Protein AF-A0A816BCI2-F1 (afdb_monomer)

Nearest PDB structures (foldseek):
  6okh-assembly1_B  TM=8.675E-01  e=2.148E-08  Leptospira borgpetersenii serovar Hardjo-bovis str. JB197
  8gbj-assembly1_C  TM=6.338E-01  e=5.114E-01  Homo sapiens
  6aim-assembly1_A  TM=3.741E-01  e=4.807E-01  Saccharomyces cerevisiae S288C
  6c0b-assembly1_A  TM=4.545E-01  e=6.105E+00  Clostridioides difficile
  4ckn-assembly2_D  TM=3.334E-01  e=3.284E+00  Leishmania major

Solvent-accessible surface area (backbone atoms only — not comparable to full-atom values): 14302 Å² total; per-residue (Å²): 133,93,83,80,87,84,80,92,83,88,89,81,88,84,85,86,88,78,81,94,73,77,74,77,76,77,81,72,73,52,85,73,82,68,46,68,64,59,56,49,49,42,54,52,46,50,47,30,44,73,75,62,72,37,59,62,30,29,54,83,73,38,84,41,76,58,77,86,81,49,71,66,45,55,49,25,52,51,50,36,51,49,43,46,55,48,41,49,76,65,46,67,44,44,42,95,94,52,71,65,55,56,59,44,81,50,58,80,49,46,31,32,36,78,96,54,38,26,30,44,62,46,59,32,37,30,36,56,59,86,57,80,81,80,86,60,102,51,68,34,70,69,71,35,49,30,40,35,40,66,35,44,91,100,45,40,62,47,61,71,46,58,45,43,72,61,42,40,85,66,20,48,28,41,35,39,40,37,54,60,92,79,61,36,34,34,37,40,39,36,54,92,64,85,42,75,46,78,44,59,46,64,45,76,43,79,43,85,92,52,32,57,43,68,45,56,46,67,92,58,79,72,80,49,67,87,70,45,88,77,74,95,72,94,130

Organism: NCBI:txid1234261

Radius of gyration: 24.19 Å; Cα contacts (8 Å, |Δi|>4): 364; chains: 1; bounding box: 87×68×48 Å

Structure (mmCIF, N/CA/C/O backbone):
data_AF-A0A816BCI2-F1
#
_entry.id   AF-A0A816BCI2-F1
#
loop_
_atom_site.group_PDB
_atom_site.id
_atom_site.type_symbol
_atom_site.label_atom_id
_atom_site.label_alt_id
_atom_site.label_comp_id
_atom_site.label_asym_id
_atom_site.label_entity_id
_atom_site.label_seq_id
_atom_site.pdbx_PDB_ins_code
_atom_site.Cartn_x
_atom_site.Cartn_y
_atom_site.Cartn_z
_atom_site.occupancy
_atom_site.B_iso_or_equiv
_atom_site.auth_seq_id
_atom_site.auth_comp_id
_atom_site.auth_asym_id
_atom_site.auth_atom_id
_atom_site.pdbx_PDB_model_num
ATOM 1 N N . MET A 1 1 ? 58.380 -50.682 14.605 1.00 35.62 1 MET A N 1
ATOM 2 C CA . MET A 1 1 ? 58.539 -52.048 14.060 1.00 35.62 1 MET A CA 1
ATOM 3 C C . MET A 1 1 ? 57.271 -52.380 13.283 1.00 35.62 1 MET A C 1
ATOM 5 O O . MET A 1 1 ? 56.190 -52.123 13.791 1.00 35.62 1 MET A O 1
ATOM 9 N N . PHE A 1 2 ? 57.435 -52.776 12.020 1.00 38.94 2 PHE A N 1
ATOM 10 C CA . PHE A 1 2 ? 56.423 -52.943 10.966 1.00 38.94 2 PHE A CA 1
ATOM 11 C C . PHE A 1 2 ? 55.075 -53.524 11.404 1.00 38.94 2 PHE A C 1
ATOM 13 O O . PHE A 1 2 ? 55.085 -54.623 11.939 1.00 38.94 2 PHE A O 1
ATOM 20 N N . ILE A 1 3 ? 53.958 -52.920 10.964 1.00 34.62 3 ILE A N 1
ATOM 21 C CA . ILE A 1 3 ? 52.855 -53.668 10.330 1.00 34.62 3 ILE A CA 1
ATOM 22 C C . ILE A 1 3 ? 52.319 -52.871 9.124 1.00 34.62 3 ILE A C 1
ATOM 24 O O . ILE A 1 3 ? 52.237 -51.647 9.124 1.00 34.62 3 ILE A O 1
ATOM 28 N N . ARG A 1 4 ? 52.061 -53.634 8.064 1.00 32.34 4 ARG A N 1
ATOM 29 C CA . ARG A 1 4 ? 51.848 -53.315 6.650 1.00 32.34 4 ARG A CA 1
ATOM 30 C C . ARG A 1 4 ? 50.550 -52.538 6.363 1.00 32.34 4 ARG A C 1
ATOM 32 O O . ARG A 1 4 ? 49.506 -52.863 6.914 1.00 32.34 4 ARG A O 1
ATOM 39 N N . ARG A 1 5 ? 50.592 -51.622 5.383 1.00 40.91 5 ARG A N 1
ATOM 40 C CA . ARG A 1 5 ? 49.438 -51.324 4.501 1.00 40.91 5 ARG A CA 1
ATOM 41 C C . ARG A 1 5 ? 49.237 -52.510 3.549 1.00 40.91 5 ARG A C 1
ATOM 43 O O . ARG A 1 5 ? 50.242 -53.086 3.126 1.00 40.91 5 ARG A O 1
ATOM 50 N N . PRO A 1 6 ? 47.992 -52.855 3.176 1.00 40.16 6 PRO A N 1
ATOM 51 C CA . PRO A 1 6 ? 47.606 -52.537 1.795 1.00 40.16 6 PRO A CA 1
ATOM 52 C C . PRO A 1 6 ? 46.099 -52.270 1.546 1.00 40.16 6 PRO A C 1
ATOM 54 O O . PRO A 1 6 ? 45.238 -52.627 2.340 1.00 40.16 6 PRO A O 1
ATOM 57 N N . LEU A 1 7 ? 45.854 -51.717 0.349 1.00 33.19 7 LEU A N 1
ATOM 58 C CA . LEU A 1 7 ? 44.670 -51.844 -0.524 1.00 33.19 7 LEU A CA 1
ATOM 59 C C . LEU A 1 7 ? 43.386 -51.031 -0.236 1.00 33.19 7 LEU A C 1
ATOM 61 O O . LEU A 1 7 ? 42.598 -51.311 0.658 1.00 33.19 7 LEU A O 1
ATOM 65 N N . SER A 1 8 ? 43.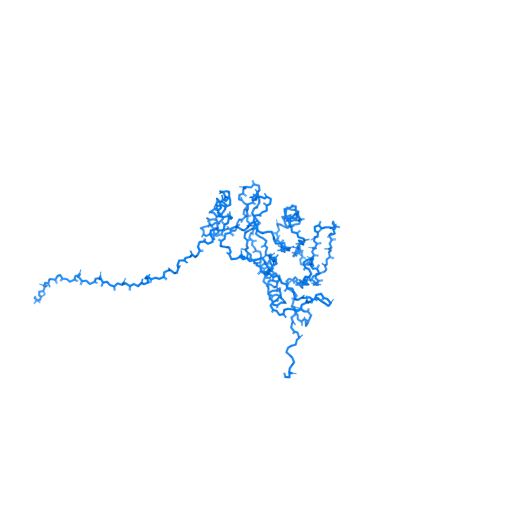181 -50.051 -1.128 1.00 45.28 8 SER A N 1
ATOM 66 C CA . SER A 1 8 ? 41.942 -49.729 -1.861 1.00 45.28 8 SER A CA 1
ATOM 67 C C . SER A 1 8 ? 40.596 -50.055 -1.200 1.00 45.28 8 SER A C 1
ATOM 69 O O . SER A 1 8 ? 40.110 -51.179 -1.293 1.00 45.28 8 SER A O 1
ATOM 71 N N . LEU A 1 9 ? 39.918 -49.027 -0.685 1.00 37.09 9 LEU A N 1
ATOM 72 C CA . LEU A 1 9 ? 38.496 -49.078 -0.332 1.00 37.09 9 LEU A CA 1
ATOM 73 C C . LEU A 1 9 ? 37.871 -47.684 -0.480 1.00 37.09 9 LEU A C 1
ATOM 75 O O . LEU A 1 9 ? 37.686 -46.966 0.493 1.00 37.09 9 LEU A O 1
ATOM 79 N N . LEU A 1 10 ? 37.522 -47.297 -1.708 1.00 35.06 10 LEU A N 1
ATOM 80 C CA . LEU A 1 10 ? 36.528 -46.245 -1.953 1.00 35.06 10 LEU A CA 1
ATOM 81 C C . LEU A 1 10 ? 35.585 -46.678 -3.083 1.00 35.06 10 LEU A C 1
ATOM 83 O O . LEU A 1 10 ? 35.441 -46.027 -4.108 1.00 35.06 10 LEU A O 1
ATOM 87 N N . SER A 1 11 ? 34.921 -47.815 -2.869 1.00 44.16 11 SER A N 1
ATOM 88 C CA . SER A 1 11 ? 33.713 -48.223 -3.587 1.00 44.16 11 SER A CA 1
ATOM 89 C C . SER A 1 11 ? 32.533 -48.229 -2.610 1.00 44.16 11 SER A C 1
ATOM 91 O O . SER A 1 11 ? 32.023 -49.285 -2.242 1.00 44.16 11 SER A O 1
ATOM 93 N N . ARG A 1 12 ? 32.124 -47.054 -2.124 1.00 43.84 12 ARG A N 1
ATOM 94 C CA . ARG A 1 12 ? 30.880 -46.881 -1.351 1.00 43.84 12 ARG A CA 1
ATOM 95 C C . ARG A 1 12 ? 30.345 -45.457 -1.472 1.00 43.84 12 ARG A C 1
ATOM 97 O O . ARG A 1 12 ? 30.379 -44.733 -0.498 1.00 43.84 12 ARG A O 1
ATOM 104 N N . PHE A 1 13 ? 29.815 -45.085 -2.632 1.00 37.50 13 PHE A N 1
ATOM 105 C CA . PHE A 1 13 ? 28.739 -44.088 -2.722 1.00 37.50 13 PHE A CA 1
ATOM 106 C C . PHE A 1 13 ? 27.909 -44.378 -3.972 1.00 37.50 13 PHE A C 1
ATOM 108 O O . PHE A 1 13 ? 28.073 -43.771 -5.021 1.00 37.50 13 PHE A O 1
ATOM 115 N N . ASN A 1 14 ? 27.034 -45.375 -3.859 1.00 35.81 14 ASN A N 1
ATOM 116 C CA . ASN A 1 14 ? 25.924 -45.562 -4.780 1.00 35.81 14 ASN A CA 1
ATOM 117 C C . ASN A 1 14 ? 24.680 -45.891 -3.951 1.00 35.81 14 ASN A C 1
ATOM 119 O O . ASN A 1 14 ? 24.743 -46.764 -3.087 1.00 35.81 14 ASN A O 1
ATOM 123 N N . LYS A 1 15 ? 23.572 -45.214 -4.284 1.00 41.28 15 LYS A N 1
ATOM 124 C CA . LYS A 1 15 ? 22.214 -45.260 -3.699 1.00 41.28 15 LYS A CA 1
ATOM 125 C C . LYS A 1 15 ? 21.901 -44.219 -2.616 1.00 41.28 15 LYS A C 1
ATOM 127 O O . LYS A 1 15 ? 21.730 -44.547 -1.450 1.00 41.28 15 LYS A O 1
ATOM 132 N N . ILE A 1 16 ? 21.615 -43.000 -3.069 1.00 36.03 16 ILE A N 1
ATOM 133 C CA . ILE A 1 16 ? 20.419 -42.288 -2.599 1.00 36.03 16 ILE A CA 1
ATOM 134 C C . ILE A 1 16 ? 19.534 -42.074 -3.833 1.00 36.03 16 ILE A C 1
ATOM 136 O O . ILE A 1 16 ? 19.680 -41.111 -4.575 1.00 36.03 16 ILE A O 1
ATOM 140 N N . LYS A 1 17 ? 18.648 -43.043 -4.094 1.00 46.25 17 LYS A N 1
ATOM 141 C CA . LYS A 1 17 ? 17.405 -42.795 -4.830 1.00 46.25 17 LYS A CA 1
ATOM 142 C C . LYS A 1 17 ? 16.454 -42.194 -3.801 1.00 46.25 17 LYS A C 1
ATOM 144 O O . LYS A 1 17 ? 15.903 -42.951 -3.008 1.00 46.25 17 LYS A O 1
ATOM 149 N N . LEU A 1 18 ? 16.281 -40.877 -3.790 1.00 34.25 18 LEU A N 1
ATOM 150 C CA . LEU A 1 18 ? 15.182 -40.253 -3.062 1.00 34.25 18 LEU A CA 1
ATOM 151 C C . LEU A 1 18 ? 14.491 -39.229 -3.967 1.00 34.25 18 LEU A C 1
ATOM 153 O O . LEU A 1 18 ? 15.105 -38.270 -4.419 1.00 34.25 18 LEU A O 1
ATOM 157 N N . ILE A 1 19 ? 13.193 -39.477 -4.155 1.00 37.25 19 ILE A N 1
ATOM 158 C CA . ILE A 1 19 ? 12.146 -38.552 -4.604 1.00 37.25 19 ILE A CA 1
ATOM 159 C C . ILE A 1 19 ? 12.097 -38.282 -6.119 1.00 37.25 19 ILE A C 1
ATOM 161 O O . ILE A 1 19 ? 12.316 -37.183 -6.617 1.00 37.25 19 ILE A O 1
ATOM 165 N N . GLN A 1 20 ? 11.668 -39.314 -6.852 1.00 39.50 20 GLN A N 1
ATOM 166 C CA . GLN A 1 20 ? 10.723 -39.120 -7.952 1.00 39.50 20 GLN A CA 1
ATOM 167 C C . GLN A 1 20 ? 9.326 -38.941 -7.346 1.00 39.50 20 GLN A C 1
ATOM 169 O O . GLN A 1 20 ? 8.700 -39.929 -6.983 1.00 39.50 20 GLN A O 1
ATOM 174 N N . SER A 1 21 ? 8.877 -37.693 -7.219 1.00 37.56 21 SER A N 1
ATOM 175 C CA . SER A 1 21 ? 7.461 -37.287 -7.218 1.00 37.56 21 SER A CA 1
ATOM 176 C C . SER A 1 21 ? 7.385 -35.781 -6.965 1.00 37.56 21 SER A C 1
ATOM 178 O O . SER A 1 21 ? 6.961 -35.336 -5.900 1.00 37.56 21 SER A O 1
ATOM 180 N N . ILE A 1 22 ? 7.832 -34.979 -7.932 1.00 40.09 22 ILE A N 1
ATOM 181 C CA . ILE A 1 22 ? 7.307 -33.618 -8.041 1.00 40.09 22 ILE A CA 1
ATOM 182 C C . ILE A 1 22 ? 5.935 -33.818 -8.694 1.00 40.09 22 ILE A C 1
ATOM 184 O O . ILE A 1 22 ? 5.905 -34.290 -9.836 1.00 40.09 22 ILE A O 1
ATOM 188 N N . PRO A 1 23 ? 4.801 -33.586 -8.005 1.00 34.88 23 PRO A N 1
ATOM 189 C CA . PRO A 1 23 ? 3.529 -33.537 -8.705 1.00 34.88 23 PRO A CA 1
ATOM 190 C C . PRO A 1 23 ? 3.682 -32.478 -9.790 1.00 34.88 23 PRO A C 1
ATOM 192 O O . PRO A 1 23 ? 4.192 -31.394 -9.508 1.00 34.88 23 PRO A O 1
ATOM 195 N N . ALA A 1 24 ? 3.325 -32.825 -11.028 1.00 33.78 24 ALA A N 1
ATOM 196 C CA . ALA A 1 24 ? 3.307 -31.879 -12.130 1.00 33.78 24 ALA A CA 1
ATOM 197 C C . ALA A 1 24 ? 2.637 -30.600 -11.624 1.00 33.78 24 ALA A C 1
ATOM 199 O O . ALA A 1 24 ? 1.453 -30.629 -11.278 1.00 33.78 24 ALA A O 1
ATOM 200 N N . LEU A 1 25 ? 3.418 -29.518 -11.506 1.00 37.16 25 LEU A N 1
ATOM 201 C CA . LEU A 1 25 ? 2.878 -28.185 -11.295 1.00 37.16 25 LEU A CA 1
ATOM 202 C C . LEU A 1 25 ? 1.861 -28.030 -12.414 1.00 37.16 25 LEU A C 1
ATOM 204 O O . LEU A 1 25 ? 2.243 -28.031 -13.587 1.00 37.16 25 LEU A O 1
ATOM 208 N N . SER A 1 26 ? 0.573 -28.038 -12.070 1.00 37.78 26 SER A N 1
ATOM 209 C CA . SER A 1 26 ? -0.459 -27.861 -13.073 1.00 37.78 26 SER A CA 1
ATOM 210 C C . SER A 1 26 ? -0.164 -26.514 -13.701 1.00 37.78 26 SER A C 1
ATOM 212 O O . SER A 1 26 ? -0.204 -25.489 -13.019 1.00 37.78 26 SER A O 1
ATOM 214 N N . SER A 1 27 ? 0.231 -26.541 -14.966 1.00 39.81 27 SER A N 1
ATOM 215 C CA . SER A 1 27 ? 0.569 -25.377 -15.757 1.00 39.81 27 SER A CA 1
ATOM 216 C C . SER A 1 27 ? -0.710 -24.598 -16.033 1.00 39.81 27 SER A C 1
ATOM 218 O O . SER A 1 27 ? -1.231 -24.582 -17.145 1.00 39.81 27 SER A O 1
ATOM 220 N N . THR A 1 28 ? -1.238 -23.938 -15.011 1.00 38.09 28 THR A N 1
ATOM 221 C CA . THR A 1 28 ? -1.950 -22.690 -15.209 1.00 38.09 28 THR A CA 1
ATOM 222 C C . THR A 1 28 ? -0.866 -21.636 -15.326 1.00 38.09 28 THR A C 1
ATOM 224 O O . THR A 1 28 ? -0.655 -20.857 -14.402 1.00 38.09 28 THR A O 1
ATOM 227 N N . THR A 1 29 ? -0.117 -21.669 -16.434 1.00 41.47 29 THR A N 1
ATOM 228 C CA . THR A 1 29 ? 0.720 -20.544 -16.843 1.00 41.47 29 THR A CA 1
ATOM 229 C C . THR A 1 29 ? -0.258 -19.397 -16.968 1.00 41.47 29 THR A C 1
ATOM 231 O O . THR A 1 29 ? -1.097 -19.373 -17.874 1.00 41.47 29 THR A O 1
ATOM 234 N N . SER A 1 30 ? -0.291 -18.549 -15.946 1.00 47.06 30 SER A N 1
ATOM 235 C CA . SER A 1 30 ? -1.268 -17.486 -15.914 1.00 47.06 30 SER A CA 1
ATOM 236 C C . SER A 1 30 ? -0.960 -16.597 -17.115 1.00 47.06 30 SER A C 1
ATOM 238 O O . SER A 1 30 ? 0.198 -16.397 -17.477 1.00 47.06 30 SER A O 1
ATOM 240 N N . ILE A 1 31 ? -1.992 -16.074 -17.766 1.00 46.94 31 ILE A N 1
ATOM 241 C CA . ILE A 1 31 ? -1.863 -15.203 -18.946 1.00 46.94 31 ILE A CA 1
ATOM 242 C C . ILE A 1 31 ? -0.937 -13.993 -18.636 1.00 46.94 31 ILE A C 1
ATOM 244 O O . ILE A 1 31 ? -0.407 -13.344 -19.533 1.00 46.94 31 ILE A O 1
ATOM 248 N N . TYR A 1 32 ? -0.690 -13.732 -17.347 1.00 51.03 32 TYR A N 1
ATOM 249 C CA . TYR A 1 32 ? 0.163 -12.691 -16.789 1.00 51.03 32 TYR A CA 1
ATOM 250 C C . TYR A 1 32 ? 1.678 -12.964 -16.908 1.00 51.03 32 TYR A C 1
ATOM 252 O O . TYR A 1 32 ? 2.449 -12.007 -16.888 1.00 51.03 32 TYR A O 1
ATOM 260 N N . ASP A 1 33 ? 2.104 -14.212 -17.146 1.00 55.78 33 ASP A N 1
ATOM 261 C CA . ASP A 1 33 ? 3.510 -14.596 -17.394 1.00 55.78 33 ASP A CA 1
ATOM 262 C C . ASP A 1 33 ? 4.019 -14.218 -18.799 1.00 55.78 33 ASP A C 1
ATOM 264 O O . ASP A 1 33 ? 5.128 -14.586 -19.177 1.00 55.78 33 ASP A O 1
ATOM 268 N N . GLN A 1 34 ? 3.231 -13.499 -19.607 1.00 66.31 34 GLN A N 1
ATOM 269 C CA . GLN A 1 34 ? 3.613 -13.155 -20.983 1.00 66.31 34 GLN A CA 1
ATOM 270 C C . GLN A 1 34 ? 3.972 -11.685 -21.205 1.00 66.31 34 GLN A C 1
ATOM 272 O O . GLN A 1 34 ? 4.411 -11.348 -22.301 1.00 66.31 34 GLN A O 1
ATOM 277 N N . ASN A 1 35 ? 3.834 -10.801 -20.207 1.00 79.69 35 ASN A N 1
ATOM 278 C CA . ASN A 1 35 ? 4.279 -9.412 -20.351 1.00 79.69 35 ASN A CA 1
ATOM 279 C C . ASN A 1 35 ? 5.804 -9.322 -20.112 1.00 79.69 35 ASN A C 1
ATOM 281 O O . ASN A 1 35 ? 6.243 -9.485 -18.966 1.00 79.69 35 ASN A O 1
ATOM 285 N N . PRO A 1 36 ? 6.628 -9.028 -21.141 1.00 84.81 36 PRO A N 1
ATOM 286 C CA . PRO A 1 36 ? 8.086 -9.036 -21.004 1.00 84.81 36 PRO A CA 1
ATOM 287 C C . PRO A 1 36 ? 8.596 -8.032 -19.966 1.00 84.81 36 PRO A C 1
ATOM 289 O O . PRO A 1 36 ? 9.570 -8.313 -19.266 1.00 84.81 36 PRO A O 1
ATOM 292 N N . SER A 1 37 ? 7.916 -6.891 -19.824 1.00 86.19 37 SER A N 1
ATOM 293 C CA . SER A 1 37 ? 8.270 -5.865 -18.844 1.00 86.19 37 SER A CA 1
ATOM 294 C C . SER A 1 37 ? 8.045 -6.359 -17.419 1.00 86.19 37 SER A C 1
ATOM 296 O O . SER A 1 37 ? 8.911 -6.172 -16.572 1.00 86.19 37 SER A O 1
ATOM 298 N N . LEU A 1 38 ? 6.939 -7.061 -17.147 1.00 86.56 38 LEU A N 1
ATOM 299 C CA . LEU A 1 38 ? 6.671 -7.605 -15.810 1.00 86.56 38 LEU A CA 1
ATOM 300 C C . LEU A 1 38 ? 7.639 -8.734 -15.443 1.00 86.56 38 LEU A C 1
ATOM 302 O O . LEU A 1 38 ? 8.089 -8.797 -14.299 1.00 86.56 38 LEU A O 1
ATOM 306 N N . ILE A 1 39 ? 8.031 -9.569 -16.412 1.00 87.94 39 ILE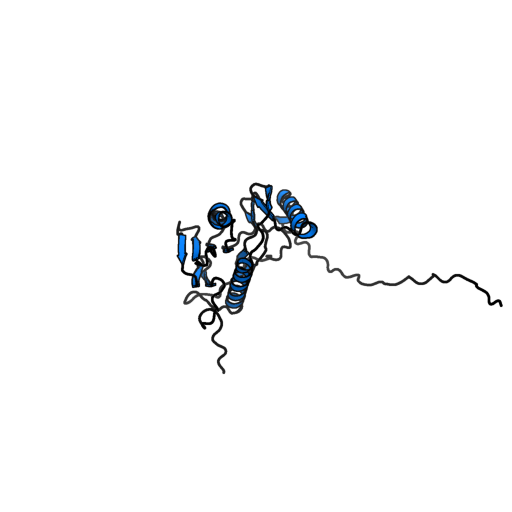 A N 1
ATOM 307 C CA . ILE A 1 39 ? 9.092 -10.568 -16.214 1.00 87.94 39 ILE A CA 1
ATOM 308 C C . ILE A 1 39 ? 10.416 -9.875 -15.864 1.00 87.94 39 ILE A C 1
ATOM 310 O O . ILE A 1 39 ? 11.121 -10.306 -14.948 1.00 87.94 39 ILE A O 1
ATOM 314 N N . ALA A 1 40 ? 10.765 -8.804 -16.582 1.00 89.38 40 ALA A N 1
ATOM 315 C CA . ALA A 1 40 ? 11.972 -8.033 -16.310 1.00 89.38 40 ALA A CA 1
ATOM 316 C C . ALA A 1 40 ? 11.921 -7.382 -14.920 1.00 89.38 40 ALA A C 1
ATOM 318 O O . ALA A 1 40 ? 12.872 -7.521 -14.152 1.00 89.38 40 ALA A O 1
ATOM 319 N N . TYR A 1 41 ? 10.803 -6.751 -14.553 1.00 91.31 41 TYR A N 1
ATOM 320 C CA . TYR A 1 41 ? 10.628 -6.153 -13.230 1.00 91.31 41 TYR A CA 1
ATOM 321 C C . TYR A 1 41 ? 10.690 -7.186 -12.120 1.00 91.31 41 TYR A C 1
ATOM 323 O O . TYR A 1 41 ? 11.357 -6.922 -11.128 1.00 91.31 41 TYR A O 1
ATOM 331 N N . LYS A 1 42 ? 10.099 -8.375 -12.294 1.00 89.56 42 LYS A N 1
ATOM 332 C CA . LYS A 1 42 ? 10.244 -9.461 -11.320 1.00 89.56 42 LYS A CA 1
ATOM 333 C C . LYS A 1 42 ? 11.720 -9.785 -11.085 1.00 89.56 42 LYS A C 1
ATOM 335 O O . LYS A 1 42 ? 12.150 -9.815 -9.943 1.00 89.56 42 LYS A O 1
ATOM 340 N N . LYS A 1 43 ? 12.511 -9.961 -12.148 1.00 90.75 43 LYS A N 1
ATOM 341 C CA . LYS A 1 43 ? 13.950 -10.250 -12.019 1.00 90.75 43 LYS A CA 1
ATOM 342 C C . LYS A 1 43 ? 14.708 -9.125 -11.319 1.00 90.75 43 LYS A C 1
ATOM 344 O O . LYS A 1 43 ? 15.563 -9.404 -10.489 1.00 90.75 43 LYS A O 1
ATOM 349 N N . ILE A 1 44 ? 14.410 -7.869 -11.651 1.00 90.88 44 ILE A N 1
ATOM 350 C CA . ILE A 1 44 ? 15.037 -6.710 -11.001 1.00 90.88 44 ILE A CA 1
ATOM 351 C C . ILE A 1 44 ? 14.662 -6.696 -9.515 1.00 90.88 44 ILE A C 1
ATOM 353 O O . ILE A 1 44 ? 15.545 -6.612 -8.672 1.00 90.88 44 ILE A O 1
ATOM 357 N N . ILE A 1 45 ? 13.380 -6.850 -9.189 1.00 89.56 45 ILE A N 1
ATOM 358 C CA . ILE A 1 45 ? 12.889 -6.923 -7.811 1.00 89.56 45 ILE A CA 1
ATOM 359 C C . ILE A 1 45 ? 13.570 -8.065 -7.049 1.00 89.56 45 ILE A C 1
ATOM 361 O O . ILE A 1 45 ? 14.117 -7.815 -5.982 1.00 89.56 45 ILE A O 1
ATOM 365 N N . ASP A 1 46 ? 13.628 -9.272 -7.619 1.00 88.81 46 ASP A N 1
ATOM 366 C CA . ASP A 1 46 ? 14.300 -10.424 -7.009 1.00 88.81 46 ASP A CA 1
ATOM 367 C C . ASP A 1 46 ? 15.788 -10.119 -6.737 1.00 88.81 46 ASP A C 1
ATOM 369 O O . ASP A 1 46 ? 16.310 -10.453 -5.675 1.00 88.81 46 ASP A O 1
ATOM 373 N N . ILE A 1 47 ? 16.487 -9.450 -7.664 1.00 89.88 47 ILE A N 1
ATOM 374 C CA . ILE A 1 47 ? 17.891 -9.057 -7.465 1.00 89.88 47 ILE A CA 1
ATOM 375 C C . ILE A 1 47 ? 18.029 -8.139 -6.244 1.00 89.88 47 ILE A C 1
ATOM 377 O O . ILE A 1 47 ? 18.872 -8.372 -5.377 1.00 89.88 47 ILE A O 1
ATOM 381 N N . TYR A 1 48 ? 17.198 -7.104 -6.161 1.00 89.94 48 TYR A N 1
ATOM 382 C CA . TYR A 1 48 ? 17.271 -6.125 -5.081 1.00 89.94 48 TYR A CA 1
ATOM 383 C C . TYR A 1 48 ? 16.834 -6.704 -3.729 1.00 89.94 48 TYR A C 1
ATOM 385 O O . TYR A 1 48 ? 17.538 -6.514 -2.736 1.00 89.94 48 TYR A O 1
ATOM 393 N N . ASP A 1 49 ? 15.735 -7.459 -3.698 1.00 86.50 49 ASP A N 1
ATOM 394 C CA . ASP A 1 49 ? 15.208 -8.063 -2.475 1.00 86.50 49 ASP A CA 1
ATOM 395 C C . ASP A 1 49 ? 16.170 -9.142 -1.940 1.00 86.50 49 ASP A C 1
ATOM 397 O O . ASP A 1 49 ? 16.550 -9.094 -0.770 1.00 86.50 49 ASP A O 1
ATOM 401 N N . PHE A 1 50 ? 16.625 -10.083 -2.779 1.00 85.00 50 PHE A N 1
ATOM 402 C CA . PHE A 1 50 ? 17.409 -11.235 -2.309 1.00 85.00 50 PHE A CA 1
ATOM 403 C C . PHE A 1 50 ? 18.912 -10.978 -2.206 1.00 85.00 50 PHE A C 1
ATOM 405 O O . PHE A 1 50 ? 19.547 -11.482 -1.280 1.00 85.00 50 PHE A O 1
ATOM 412 N N . TYR A 1 51 ? 19.503 -10.231 -3.142 1.00 85.12 51 TYR A N 1
ATOM 413 C CA . TYR A 1 51 ? 20.961 -10.058 -3.176 1.00 85.12 51 TYR A CA 1
ATOM 414 C C . TYR A 1 51 ? 21.415 -8.755 -2.530 1.00 85.12 51 TYR A C 1
ATOM 416 O O . TYR A 1 51 ? 22.500 -8.709 -1.955 1.00 85.12 51 TYR A O 1
ATOM 424 N N . LEU A 1 52 ? 20.600 -7.702 -2.620 1.00 84.25 52 LEU A N 1
ATOM 425 C CA . LEU A 1 52 ? 20.941 -6.379 -2.090 1.00 84.25 52 LEU A CA 1
ATOM 426 C C . LEU A 1 52 ? 20.193 -6.041 -0.797 1.00 84.25 52 LEU A C 1
ATOM 428 O O . LEU A 1 52 ? 20.427 -4.973 -0.232 1.00 84.25 52 LEU A O 1
ATOM 432 N N . ASN A 1 53 ? 19.302 -6.928 -0.332 1.00 84.94 53 ASN A N 1
ATOM 433 C CA . ASN A 1 53 ? 18.470 -6.736 0.856 1.00 84.94 53 ASN A CA 1
ATOM 434 C C . ASN A 1 53 ? 17.791 -5.352 0.880 1.00 84.94 53 ASN A C 1
ATOM 436 O O . ASN A 1 53 ? 17.745 -4.667 1.903 1.00 84.94 53 ASN A O 1
ATOM 440 N N . THR A 1 54 ? 17.335 -4.901 -0.287 1.00 84.50 54 THR A N 1
ATOM 441 C CA . THR A 1 54 ? 16.783 -3.565 -0.500 1.00 84.50 54 THR A CA 1
ATOM 442 C C . THR A 1 54 ? 15.445 -3.704 -1.195 1.00 84.50 54 THR A C 1
ATOM 444 O O . THR A 1 54 ? 15.386 -4.145 -2.337 1.00 84.50 54 THR A O 1
ATOM 447 N N . LYS A 1 55 ? 14.368 -3.272 -0.539 1.00 88.31 55 LYS A N 1
ATOM 448 C CA . LYS A 1 55 ? 13.051 -3.239 -1.177 1.00 88.31 55 LYS A CA 1
ATOM 449 C C . LYS A 1 55 ? 13.008 -2.134 -2.222 1.00 88.31 55 LYS A C 1
ATOM 451 O O . LYS A 1 55 ? 13.354 -0.991 -1.921 1.00 88.31 55 LYS A O 1
ATOM 456 N N . ILE A 1 56 ? 12.542 -2.450 -3.424 1.00 91.56 56 ILE A N 1
ATOM 457 C CA . ILE A 1 56 ? 12.339 -1.470 -4.495 1.00 91.56 56 ILE A CA 1
ATOM 458 C C . ILE A 1 56 ? 10.893 -1.472 -4.984 1.00 91.56 56 ILE A C 1
ATOM 460 O O . ILE A 1 56 ? 10.176 -2.464 -4.878 1.00 91.56 56 ILE A O 1
ATOM 464 N N . GLU A 1 57 ? 10.504 -0.355 -5.575 1.00 92.00 57 GLU A N 1
ATOM 465 C CA . GLU A 1 57 ? 9.330 -0.230 -6.432 1.00 92.00 57 GLU A CA 1
ATOM 466 C C . GLU A 1 57 ? 9.775 0.169 -7.841 1.00 92.00 57 GLU A C 1
ATOM 468 O O . GLU A 1 57 ? 10.923 0.558 -8.048 1.00 92.00 57 GLU A O 1
ATOM 473 N N . ILE A 1 58 ? 8.877 0.079 -8.817 1.00 94.25 58 ILE A N 1
ATOM 474 C CA . ILE A 1 58 ? 9.106 0.588 -10.168 1.00 94.25 58 ILE A CA 1
ATOM 475 C C . ILE A 1 58 ? 8.227 1.817 -10.376 1.00 94.25 58 ILE A C 1
ATOM 477 O O . ILE A 1 58 ? 7.005 1.740 -10.238 1.00 94.25 58 ILE A O 1
ATOM 481 N N . GLU A 1 59 ? 8.825 2.940 -10.759 1.00 92.38 59 GLU A N 1
ATOM 482 C CA . GLU A 1 59 ? 8.106 4.164 -11.102 1.00 92.38 59 GLU A CA 1
ATOM 483 C C . GLU A 1 59 ? 8.519 4.642 -12.488 1.00 92.38 59 GLU A C 1
ATOM 485 O O . GLU A 1 59 ? 9.696 4.879 -12.751 1.00 92.38 59 GLU A O 1
ATOM 490 N N . ASN A 1 60 ? 7.547 4.760 -13.400 1.00 91.56 60 ASN A N 1
ATOM 491 C CA . ASN A 1 60 ? 7.810 5.085 -14.805 1.00 91.56 60 ASN A CA 1
ATOM 492 C C . ASN A 1 60 ? 8.866 4.159 -15.442 1.00 91.56 60 ASN A C 1
ATOM 494 O O . ASN A 1 60 ? 9.696 4.597 -16.235 1.00 91.56 60 ASN A O 1
ATOM 498 N N . GLY A 1 61 ? 8.836 2.876 -15.074 1.00 90.69 61 GLY A N 1
ATOM 499 C CA . GLY A 1 61 ? 9.775 1.859 -15.543 1.00 90.69 61 GLY A CA 1
ATOM 500 C C . GLY A 1 61 ? 11.163 1.867 -14.892 1.00 90.69 61 GLY A C 1
ATOM 501 O O . GLY A 1 61 ? 11.992 1.042 -15.273 1.00 90.69 61 GLY A O 1
ATOM 502 N N . LEU A 1 62 ? 11.422 2.741 -13.915 1.00 92.06 62 LEU A N 1
ATOM 503 C CA . LEU A 1 62 ? 12.706 2.835 -13.216 1.00 92.06 62 LEU A CA 1
ATOM 504 C C . LEU A 1 62 ? 12.623 2.259 -11.795 1.00 92.06 62 LEU A C 1
ATOM 506 O O . LEU A 1 62 ? 11.632 2.511 -11.110 1.00 92.06 62 LEU A O 1
ATOM 510 N N . PRO A 1 63 ? 13.646 1.522 -11.322 1.00 92.62 63 PRO A N 1
ATOM 511 C CA . PRO A 1 63 ? 13.691 1.045 -9.947 1.00 92.62 63 PRO A CA 1
ATOM 512 C C . PRO A 1 63 ? 13.939 2.201 -8.975 1.00 92.62 63 PRO A C 1
ATOM 514 O O . PRO A 1 63 ? 14.905 2.952 -9.108 1.00 92.62 63 PRO A O 1
ATOM 517 N N . VAL A 1 64 ? 13.080 2.308 -7.967 1.00 91.06 64 VAL A N 1
ATOM 518 C CA . VAL A 1 64 ? 13.147 3.306 -6.900 1.00 91.06 64 VAL A CA 1
ATOM 519 C C . VAL A 1 64 ? 13.292 2.575 -5.564 1.00 91.06 64 VAL A C 1
ATOM 521 O O . VAL A 1 64 ? 12.390 1.826 -5.179 1.00 91.06 64 VAL A O 1
ATOM 524 N N . PRO A 1 65 ? 14.410 2.759 -4.837 1.00 87.00 65 PRO A N 1
ATOM 525 C CA . PRO A 1 65 ? 14.579 2.192 -3.507 1.00 87.00 65 PRO A CA 1
ATOM 526 C C . PRO A 1 65 ? 13.516 2.692 -2.533 1.00 87.00 65 PRO A C 1
ATOM 528 O O . PRO A 1 65 ? 13.205 3.882 -2.471 1.00 87.00 65 PRO A O 1
ATOM 531 N N . SER A 1 66 ? 12.986 1.778 -1.729 1.00 80.50 66 SER A N 1
ATOM 532 C CA . SER A 1 66 ? 12.169 2.135 -0.578 1.00 80.50 66 SER A CA 1
ATOM 533 C C . SER A 1 66 ? 13.063 2.661 0.539 1.00 80.50 66 SER A C 1
ATOM 535 O O . SER A 1 66 ? 14.162 2.159 0.773 1.00 80.50 66 SER A O 1
ATOM 537 N N . THR A 1 67 ? 12.590 3.681 1.248 1.00 75.38 67 THR A N 1
ATOM 538 C CA . THR A 1 67 ? 13.268 4.178 2.448 1.00 75.38 67 THR A CA 1
ATOM 539 C C . THR A 1 67 ? 13.236 3.129 3.552 1.00 75.38 67 THR A C 1
ATOM 541 O O . THR A 1 67 ? 12.268 2.377 3.662 1.00 75.38 67 THR A O 1
ATOM 544 N N . ALA A 1 68 ? 14.273 3.102 4.390 1.00 67.38 68 ALA A N 1
ATOM 545 C CA . ALA A 1 68 ? 14.323 2.203 5.536 1.00 67.38 68 ALA A CA 1
ATOM 546 C C . ALA A 1 68 ? 13.113 2.415 6.462 1.00 67.38 68 ALA A C 1
ATOM 548 O O . ALA A 1 68 ? 12.742 3.543 6.793 1.00 67.38 68 ALA A O 1
ATOM 549 N N . THR A 1 69 ? 12.510 1.307 6.875 1.00 69.25 69 THR A N 1
ATOM 550 C CA . THR A 1 69 ? 11.310 1.269 7.707 1.00 69.25 69 THR A CA 1
ATOM 551 C C . THR A 1 69 ? 11.643 1.645 9.151 1.00 69.25 69 THR A C 1
ATOM 553 O O . THR A 1 69 ? 12.547 1.064 9.750 1.00 69.25 69 THR A O 1
ATOM 556 N N . SER A 1 70 ? 10.907 2.585 9.752 1.00 74.00 70 SER A N 1
ATOM 557 C CA . SER A 1 70 ? 11.024 2.849 11.194 1.00 74.00 70 SER A CA 1
ATOM 558 C C . SER A 1 70 ? 10.307 1.767 12.018 1.00 74.00 70 SER A C 1
ATOM 560 O O . SER A 1 70 ? 9.411 1.081 11.519 1.00 74.00 70 SER A O 1
ATOM 562 N N . LEU A 1 71 ? 10.653 1.627 13.305 1.00 74.50 71 LEU A N 1
ATOM 563 C CA . LEU A 1 71 ? 9.961 0.691 14.209 1.00 74.50 71 LEU A CA 1
ATOM 564 C C . LEU A 1 71 ? 8.462 1.004 14.336 1.00 74.50 71 LEU A C 1
ATOM 566 O O . LEU A 1 71 ? 7.643 0.088 14.331 1.00 74.50 71 LEU A O 1
ATOM 570 N N . ILE A 1 72 ? 8.101 2.291 14.391 1.00 71.88 72 ILE A N 1
ATOM 571 C CA . ILE A 1 72 ? 6.703 2.750 14.465 1.00 71.88 72 ILE A CA 1
ATOM 572 C C . ILE A 1 72 ? 5.934 2.319 13.212 1.00 71.88 72 ILE A C 1
ATOM 574 O O . ILE A 1 72 ? 4.808 1.832 13.310 1.00 71.88 72 ILE A O 1
ATOM 578 N N . HIS A 1 73 ? 6.555 2.439 12.038 1.00 76.12 73 HIS A N 1
ATOM 579 C CA . HIS A 1 73 ? 5.957 2.013 10.777 1.00 76.12 73 HIS A CA 1
ATOM 580 C C . HIS A 1 73 ? 5.720 0.499 10.755 1.00 76.12 73 HIS A C 1
ATOM 582 O O . HIS A 1 73 ? 4.601 0.053 10.521 1.00 76.12 73 HIS A O 1
ATOM 588 N N . GLY A 1 74 ? 6.746 -0.297 11.080 1.00 73.38 74 GLY A N 1
ATOM 589 C CA . GLY A 1 74 ? 6.626 -1.757 11.139 1.00 73.38 74 GLY A CA 1
ATOM 590 C C . GLY A 1 74 ? 5.557 -2.232 12.130 1.00 73.38 74 GLY A C 1
ATOM 591 O O . GLY A 1 74 ? 4.749 -3.095 11.792 1.00 73.38 74 GLY A O 1
ATOM 592 N N . ARG A 1 75 ? 5.501 -1.631 13.327 1.00 72.69 75 ARG A N 1
ATOM 593 C CA . ARG A 1 75 ? 4.478 -1.938 14.338 1.00 72.69 75 ARG A CA 1
ATOM 594 C C . ARG A 1 75 ? 3.071 -1.603 13.848 1.00 72.69 75 ARG A C 1
ATOM 596 O O . ARG A 1 75 ? 2.196 -2.454 13.926 1.00 72.69 75 ARG A O 1
ATOM 603 N N . THR A 1 76 ? 2.883 -0.422 13.258 1.00 69.56 76 THR A N 1
ATOM 604 C CA . THR A 1 76 ? 1.584 0.002 12.709 1.00 69.56 76 THR A CA 1
ATOM 605 C C . THR A 1 76 ? 1.082 -0.971 11.638 1.00 69.56 76 THR A C 1
ATOM 607 O O . THR A 1 76 ? -0.085 -1.354 11.654 1.00 69.56 76 THR A O 1
ATOM 610 N N . ILE A 1 77 ? 1.959 -1.436 10.741 1.00 74.00 77 ILE A N 1
ATOM 611 C CA . ILE A 1 77 ? 1.598 -2.439 9.725 1.00 74.00 77 ILE A CA 1
ATOM 612 C C . ILE A 1 77 ? 1.170 -3.756 10.373 1.00 74.00 77 ILE A C 1
ATOM 614 O O . ILE A 1 77 ? 0.168 -4.340 9.960 1.00 74.00 77 ILE A O 1
ATOM 618 N N . MET A 1 78 ? 1.908 -4.234 11.379 1.00 72.12 78 MET A N 1
ATOM 619 C CA . MET A 1 78 ? 1.556 -5.465 12.091 1.00 72.12 78 MET A CA 1
ATOM 620 C C . MET A 1 78 ? 0.218 -5.339 12.823 1.00 72.12 78 MET A C 1
ATOM 622 O O . MET A 1 78 ? -0.581 -6.274 12.767 1.00 72.12 78 MET A O 1
ATOM 626 N N . ASP A 1 79 ? -0.049 -4.198 13.458 1.00 70.12 79 ASP A N 1
ATOM 627 C CA . ASP A 1 79 ? -1.297 -3.939 14.176 1.00 70.12 79 ASP A CA 1
ATOM 628 C C . ASP A 1 79 ? -2.485 -3.915 13.206 1.00 70.12 79 ASP A C 1
ATOM 630 O O . ASP A 1 79 ? -3.456 -4.651 13.402 1.00 70.12 79 ASP A O 1
ATOM 634 N N . ILE A 1 80 ? -2.375 -3.169 12.098 1.00 67.44 80 ILE A N 1
ATOM 635 C CA . ILE A 1 80 ? -3.385 -3.156 11.029 1.00 67.44 80 ILE A CA 1
ATOM 636 C C . ILE A 1 80 ? -3.576 -4.571 10.484 1.00 67.44 80 ILE A C 1
ATOM 638 O O . ILE A 1 80 ? -4.695 -5.075 10.457 1.00 67.44 80 ILE A O 1
ATOM 642 N N . GLY A 1 81 ? -2.496 -5.249 10.094 1.00 63.56 81 GLY A N 1
ATOM 643 C CA . GLY A 1 81 ? -2.558 -6.593 9.529 1.00 63.56 81 GLY A CA 1
ATOM 644 C C . GLY A 1 81 ? -3.200 -7.609 10.477 1.00 63.56 81 GLY A C 1
ATOM 645 O O . GLY A 1 81 ? -3.973 -8.456 10.030 1.00 63.56 81 GLY A O 1
ATOM 646 N N . THR A 1 82 ? -2.925 -7.514 11.778 1.00 61.47 82 THR A N 1
ATOM 647 C CA . THR A 1 82 ? -3.478 -8.405 12.808 1.00 61.47 82 THR A CA 1
ATOM 648 C C . THR A 1 82 ? -4.963 -8.152 13.023 1.00 61.47 82 THR A C 1
ATOM 650 O O . THR A 1 82 ? -5.750 -9.097 12.944 1.00 61.47 82 THR A O 1
ATOM 653 N N . VAL A 1 83 ? -5.362 -6.892 13.232 1.00 59.41 83 VAL A N 1
ATOM 654 C CA . VAL A 1 83 ? -6.771 -6.503 13.412 1.00 59.41 83 VAL A CA 1
ATOM 655 C C . VAL A 1 83 ? -7.583 -6.907 12.186 1.00 59.41 83 VAL A C 1
ATOM 657 O O . VAL A 1 83 ? -8.604 -7.579 12.302 1.00 59.41 83 VAL A O 1
ATOM 660 N N . VAL A 1 84 ? -7.074 -6.595 10.998 1.00 60.28 84 VAL A N 1
ATOM 661 C CA . VAL A 1 84 ? -7.741 -6.876 9.730 1.00 60.28 84 VAL A CA 1
ATOM 662 C C . VAL A 1 84 ? -7.896 -8.376 9.485 1.00 60.28 84 VAL A C 1
ATOM 664 O O . VAL A 1 84 ? -8.999 -8.842 9.192 1.00 60.28 84 VAL A O 1
ATOM 667 N N . LYS A 1 85 ? -6.816 -9.160 9.626 1.00 56.84 85 LYS A N 1
ATOM 668 C CA . LYS A 1 85 ? -6.877 -10.621 9.442 1.00 56.84 85 LYS A CA 1
ATOM 669 C C . LYS A 1 85 ? -7.814 -11.265 10.458 1.00 56.84 85 LYS A C 1
ATOM 671 O O . LYS A 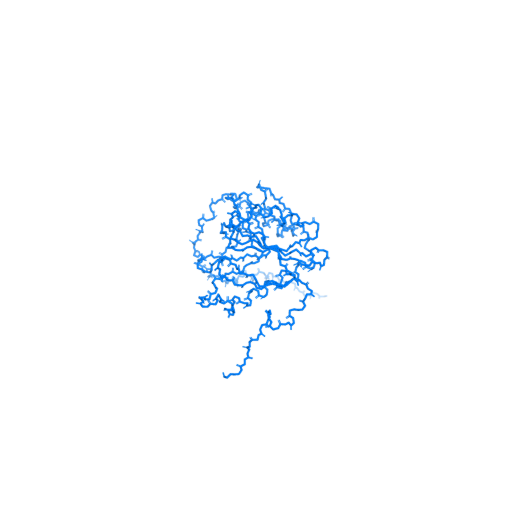1 85 ? -8.507 -12.222 10.113 1.00 56.84 85 LYS A O 1
ATOM 676 N N . PHE A 1 86 ? -7.852 -10.751 11.686 1.00 49.94 86 PHE A N 1
ATOM 677 C CA . PHE A 1 86 ? -8.750 -11.242 12.719 1.00 49.94 86 PHE A CA 1
ATOM 678 C C . PHE A 1 86 ? -10.217 -10.911 12.403 1.00 49.94 86 PHE A C 1
ATOM 680 O O . PHE A 1 86 ? -11.046 -11.820 12.404 1.00 49.94 86 PHE A O 1
ATOM 687 N N . GLU A 1 87 ? -10.552 -9.658 12.076 1.00 52.41 87 GLU A N 1
ATOM 688 C CA . GLU A 1 87 ? -11.929 -9.223 11.777 1.00 52.41 87 GLU A CA 1
ATOM 689 C C . GLU A 1 87 ? -12.503 -9.896 10.518 1.00 52.41 87 GLU A C 1
ATOM 691 O O . GLU A 1 87 ? -13.680 -10.269 10.497 1.00 52.41 87 GLU A O 1
ATOM 696 N N . ILE A 1 88 ? -11.674 -10.125 9.495 1.00 50.25 88 ILE A N 1
ATOM 697 C CA . ILE A 1 88 ? -12.084 -10.821 8.267 1.00 50.25 88 ILE A CA 1
ATOM 698 C C . ILE A 1 88 ? -12.304 -12.314 8.516 1.00 50.25 88 ILE A C 1
ATOM 700 O O . ILE A 1 88 ? -13.358 -12.835 8.149 1.00 50.25 88 ILE A O 1
ATOM 704 N N . LYS A 1 89 ? -11.377 -13.006 9.200 1.00 47.88 89 LYS A N 1
ATOM 705 C CA . LYS A 1 89 ? -11.540 -14.440 9.520 1.00 47.88 89 LYS A CA 1
ATOM 706 C C . LYS A 1 89 ? -12.722 -14.712 10.446 1.00 47.88 89 LYS A C 1
ATOM 708 O O . LYS A 1 89 ? -13.344 -15.765 10.353 1.00 47.88 89 LYS A O 1
ATOM 713 N N . SER A 1 90 ? -13.029 -13.774 11.333 1.00 44.72 90 SER A N 1
ATOM 714 C CA . SER A 1 90 ? -14.147 -13.879 12.274 1.00 44.72 90 SER A CA 1
ATOM 715 C C . SER A 1 90 ? -15.481 -13.380 11.700 1.00 44.72 90 SER A C 1
ATOM 717 O O . SER A 1 90 ? -16.516 -13.519 12.351 1.00 44.72 90 SER A O 1
ATOM 719 N N . GLY A 1 91 ? -15.495 -12.823 10.481 1.00 45.31 91 GLY A N 1
ATOM 720 C CA . GLY A 1 91 ? -16.711 -12.313 9.844 1.00 45.31 91 GLY A CA 1
ATOM 721 C C . GLY A 1 91 ? -17.336 -11.112 10.564 1.00 45.31 91 GLY A C 1
ATOM 722 O O . GLY A 1 91 ? -18.536 -10.856 10.413 1.00 45.31 91 GLY A O 1
ATOM 723 N N . LEU A 1 92 ? -16.551 -10.405 11.385 1.00 42.94 92 LEU A N 1
ATOM 724 C CA . LEU A 1 92 ? -17.068 -9.663 12.535 1.00 42.94 92 LEU A CA 1
ATOM 725 C C . LEU A 1 92 ? -17.725 -8.323 12.227 1.00 42.94 92 LEU A C 1
ATOM 727 O O . LEU A 1 92 ? -18.394 -7.787 13.106 1.00 42.94 92 LEU A O 1
ATOM 731 N N . ARG A 1 93 ? -17.639 -7.779 11.010 1.00 49.94 93 ARG A N 1
ATOM 732 C CA . ARG A 1 93 ? -18.370 -6.541 10.702 1.00 49.94 93 ARG A CA 1
ATOM 733 C C . ARG A 1 93 ? -19.063 -6.590 9.353 1.00 49.94 93 ARG A C 1
ATOM 735 O O . ARG A 1 93 ? -18.653 -5.977 8.372 1.00 49.94 93 ARG A O 1
ATOM 742 N N . LYS A 1 94 ? -20.194 -7.298 9.364 1.00 50.25 94 LYS A N 1
ATOM 743 C CA . LYS A 1 94 ? -21.303 -7.116 8.423 1.00 50.25 94 LYS A CA 1
ATOM 744 C C . LYS A 1 94 ? -21.646 -5.623 8.331 1.00 50.25 94 LYS A C 1
ATOM 746 O O . LYS A 1 94 ? -21.731 -4.941 9.351 1.00 50.25 94 LYS A O 1
ATOM 751 N N . ARG A 1 95 ? -21.953 -5.126 7.133 1.00 45.09 95 ARG A N 1
ATOM 752 C CA . ARG A 1 95 ? -22.857 -3.974 7.000 1.00 45.09 95 ARG A CA 1
ATOM 753 C C . ARG A 1 95 ? -24.167 -4.357 7.701 1.00 45.09 95 ARG A C 1
ATOM 755 O O . ARG A 1 95 ? -24.601 -5.492 7.518 1.00 45.09 95 ARG A O 1
ATOM 762 N N . SER A 1 96 ? -24.776 -3.488 8.509 1.00 41.78 96 SER A N 1
ATOM 763 C CA . SER A 1 96 ? -26.047 -3.781 9.194 1.00 41.78 96 SER A CA 1
ATOM 764 C C . SER A 1 96 ? -27.054 -4.401 8.204 1.00 41.78 96 SER A C 1
ATOM 766 O O . SER A 1 96 ? -27.495 -3.725 7.278 1.00 41.78 96 SER A O 1
ATOM 768 N N . GLY A 1 97 ? -27.324 -5.711 8.331 1.00 47.91 97 GLY A N 1
ATOM 769 C CA . GLY A 1 97 ? -28.194 -6.494 7.432 1.00 47.91 97 GLY A CA 1
ATOM 770 C C . GLY A 1 97 ? -27.556 -7.198 6.210 1.00 47.91 97 GLY A C 1
ATOM 771 O O . GLY A 1 97 ? -28.295 -7.733 5.390 1.00 47.91 97 GLY A O 1
ATOM 772 N N . GLY A 1 98 ? -26.226 -7.221 6.046 1.00 49.44 98 GLY A N 1
ATOM 773 C CA . GLY A 1 98 ? -25.530 -7.728 4.845 1.00 49.44 98 GLY A CA 1
ATOM 774 C C . GLY A 1 98 ? -24.737 -9.040 4.999 1.00 49.44 98 GLY A C 1
ATOM 775 O O . GLY A 1 98 ? -24.460 -9.502 6.108 1.00 49.44 98 GLY A O 1
ATOM 776 N N . LYS A 1 99 ? -24.356 -9.632 3.850 1.00 52.31 99 LYS A N 1
ATOM 777 C CA . LYS A 1 99 ? -23.472 -10.816 3.725 1.00 52.31 99 LYS A CA 1
ATOM 778 C C . LYS A 1 99 ? -22.092 -10.554 4.362 1.00 52.31 99 LYS A C 1
ATOM 780 O O . LYS A 1 99 ? -21.676 -9.405 4.477 1.00 52.31 99 LYS A O 1
ATOM 785 N N . LEU A 1 100 ? -21.396 -11.624 4.766 1.00 59.31 100 LEU A N 1
ATOM 786 C CA . LEU A 1 100 ? -20.019 -11.570 5.286 1.00 59.31 100 LEU A CA 1
ATOM 787 C C . LEU A 1 100 ? -19.087 -10.846 4.298 1.00 59.31 100 LEU A C 1
ATOM 789 O O . LEU A 1 100 ? -19.234 -11.026 3.088 1.00 59.31 100 LEU A O 1
ATOM 793 N N . CYS A 1 101 ? -18.142 -10.051 4.814 1.00 65.25 101 CYS A N 1
ATOM 794 C CA . CYS A 1 101 ? -17.059 -9.479 4.009 1.00 65.25 101 CYS A CA 1
ATOM 795 C C . CYS A 1 101 ? -16.251 -10.630 3.389 1.00 65.25 101 CYS A C 1
ATOM 797 O O . CYS A 1 101 ? -15.875 -11.571 4.085 1.00 65.25 101 CYS A O 1
ATOM 799 N N . GLN A 1 102 ? -16.043 -10.572 2.076 1.00 71.50 102 GLN A N 1
ATOM 800 C CA . GLN A 1 102 ? -15.315 -11.572 1.295 1.00 71.50 102 GLN A CA 1
ATOM 801 C C . GLN A 1 102 ? -14.072 -10.894 0.725 1.00 71.50 102 GLN A C 1
ATOM 803 O O . GLN A 1 102 ? -14.006 -10.700 -0.484 1.00 71.50 102 GLN A O 1
ATOM 808 N N . CYS A 1 103 ? -13.153 -10.449 1.583 1.00 74.75 103 CYS A N 1
ATOM 809 C CA . CYS A 1 103 ? -11.885 -9.877 1.139 1.00 74.75 103 CYS A CA 1
ATOM 810 C C . CYS A 1 103 ? -10.700 -10.679 1.673 1.00 74.75 103 CYS A C 1
ATOM 812 O O . CYS A 1 103 ? -10.691 -11.052 2.843 1.00 74.75 103 CYS A O 1
ATOM 814 N N . ASP A 1 104 ? -9.687 -10.861 0.836 1.00 78.12 104 ASP A N 1
ATOM 815 C CA . ASP A 1 104 ? -8.386 -11.396 1.208 1.00 78.12 104 ASP A CA 1
ATOM 816 C C . ASP A 1 104 ? -7.420 -10.242 1.452 1.00 78.12 104 ASP A C 1
ATOM 818 O O . ASP A 1 104 ? -7.423 -9.239 0.734 1.00 78.12 104 ASP A O 1
ATOM 822 N N . VAL A 1 105 ? -6.604 -10.377 2.495 1.00 79.75 105 VAL A N 1
ATOM 823 C CA . VAL A 1 105 ? -5.691 -9.324 2.946 1.00 79.75 105 VAL A CA 1
ATOM 824 C C . VAL A 1 105 ? -4.280 -9.827 2.808 1.00 79.75 105 VAL A C 1
ATOM 826 O O . VAL A 1 105 ? -3.891 -10.812 3.446 1.00 79.75 105 VAL A O 1
ATOM 829 N N . VAL A 1 106 ? -3.509 -9.104 2.017 1.00 81.81 106 VAL A N 1
ATOM 830 C CA . VAL A 1 106 ? -2.108 -9.403 1.770 1.00 81.81 106 VAL A CA 1
ATOM 831 C C . VAL A 1 106 ? -1.252 -8.203 2.143 1.00 81.81 106 VAL A C 1
ATOM 833 O O . VAL A 1 106 ? -1.694 -7.055 2.117 1.00 81.81 106 VAL A O 1
ATOM 836 N N . THR A 1 107 ? -0.021 -8.493 2.525 1.00 85.69 107 THR A N 1
ATOM 837 C CA . THR A 1 107 ? 1.013 -7.517 2.867 1.00 85.69 107 THR A CA 1
ATOM 838 C C . THR A 1 107 ? 2.236 -7.840 2.027 1.00 85.69 107 THR A C 1
ATOM 840 O O . THR A 1 107 ? 2.447 -9.015 1.727 1.00 85.69 107 THR A O 1
ATOM 843 N N . ASP A 1 108 ? 3.059 -6.843 1.706 1.00 81.94 108 ASP A N 1
ATOM 844 C CA . ASP A 1 108 ? 4.328 -7.055 0.990 1.00 81.94 108 ASP A CA 1
ATOM 845 C C . ASP A 1 108 ? 4.152 -7.689 -0.408 1.00 81.94 108 ASP A C 1
ATOM 847 O O . ASP A 1 108 ? 4.927 -8.545 -0.828 1.00 81.94 108 ASP A O 1
ATOM 851 N N . VAL A 1 109 ? 3.106 -7.280 -1.136 1.00 87.25 109 VAL A N 1
ATOM 852 C CA . VAL A 1 109 ? 2.800 -7.766 -2.492 1.00 87.25 109 VAL A CA 1
ATOM 853 C C . VAL A 1 109 ? 3.215 -6.740 -3.548 1.00 87.25 109 VAL A C 1
ATOM 855 O O . VAL A 1 109 ? 2.975 -5.547 -3.386 1.00 87.25 109 VAL A O 1
ATOM 858 N N . ASN A 1 110 ? 3.811 -7.193 -4.653 1.00 91.94 110 ASN A N 1
ATOM 859 C CA . ASN A 1 110 ? 4.139 -6.332 -5.791 1.00 91.94 110 ASN A CA 1
ATOM 860 C C . ASN A 1 110 ? 2.953 -6.252 -6.757 1.00 91.94 110 ASN A C 1
ATOM 862 O O . ASN A 1 110 ? 2.554 -7.271 -7.319 1.00 91.94 110 ASN A O 1
ATOM 866 N N . ILE A 1 111 ? 2.427 -5.052 -6.987 1.00 92.69 111 ILE A N 1
ATOM 867 C CA . ILE A 1 111 ? 1.240 -4.808 -7.809 1.00 92.69 111 ILE A CA 1
ATOM 868 C C . ILE A 1 111 ? 1.593 -3.863 -8.957 1.00 92.69 111 ILE A C 1
ATOM 870 O O . ILE A 1 111 ? 2.080 -2.755 -8.741 1.00 92.69 111 ILE A O 1
ATOM 874 N N . ALA A 1 112 ? 1.335 -4.295 -10.184 1.00 93.06 112 ALA A N 1
ATOM 875 C CA . ALA A 1 112 ? 1.483 -3.503 -11.391 1.00 93.06 112 ALA A CA 1
ATOM 876 C C . ALA A 1 112 ? 0.254 -2.606 -11.609 1.00 93.06 112 ALA A C 1
ATOM 878 O O . ALA A 1 112 ? -0.860 -3.093 -11.785 1.00 93.06 112 ALA A O 1
ATOM 879 N N . PHE A 1 113 ? 0.485 -1.296 -11.660 1.00 92.50 113 PHE A N 1
ATOM 880 C CA . PHE A 1 113 ? -0.491 -0.262 -11.994 1.00 92.50 113 PHE A CA 1
ATOM 881 C C . PHE A 1 113 ? -0.184 0.341 -13.366 1.00 92.50 113 PHE A C 1
ATOM 883 O O . PHE A 1 113 ? 0.955 0.287 -13.846 1.00 92.50 113 PHE A O 1
ATOM 890 N N . THR A 1 114 ? -1.204 0.935 -13.992 1.00 89.00 114 THR A N 1
ATOM 891 C CA . THR A 1 114 ? -1.071 1.679 -15.258 1.00 89.00 114 THR A CA 1
ATOM 892 C C . THR A 1 114 ? -0.362 0.841 -16.328 1.00 89.00 114 THR A C 1
ATOM 894 O O . THR A 1 114 ? 0.710 1.198 -16.813 1.00 89.00 114 THR A O 1
ATOM 897 N N . GLU A 1 115 ? -0.920 -0.341 -16.612 1.00 84.12 115 GLU A N 1
ATOM 898 C CA . GLU A 1 115 ? -0.392 -1.306 -17.595 1.00 84.12 115 GLU A CA 1
ATOM 899 C C . GLU A 1 115 ? 1.061 -1.755 -17.332 1.00 84.12 115 GLU A C 1
ATOM 901 O O . GLU A 1 115 ? 1.789 -2.158 -18.236 1.00 84.12 115 GLU A O 1
ATOM 906 N N . GLY A 1 116 ? 1.492 -1.711 -16.067 1.00 83.44 116 GLY A N 1
ATOM 907 C CA . GLY A 1 116 ? 2.835 -2.111 -15.650 1.00 83.44 116 GLY A CA 1
ATOM 908 C C . GLY A 1 116 ? 3.863 -0.985 -15.677 1.00 83.44 116 GLY A C 1
ATOM 909 O O . GLY A 1 116 ? 5.014 -1.227 -15.332 1.00 83.44 116 GLY A O 1
ATOM 910 N N . LYS A 1 117 ? 3.474 0.251 -16.011 1.00 88.94 117 LYS A N 1
ATOM 911 C CA . LYS A 1 117 ? 4.361 1.422 -15.921 1.00 88.94 117 LYS A CA 1
ATOM 912 C C . LYS A 1 117 ? 4.858 1.669 -14.491 1.00 88.94 117 LYS A C 1
ATOM 914 O O . LYS A 1 117 ? 5.966 2.178 -14.296 1.00 88.94 117 LYS A O 1
ATOM 919 N N . HIS A 1 118 ? 4.037 1.312 -13.506 1.00 93.44 118 HIS A N 1
ATOM 920 C CA . HIS A 1 118 ? 4.379 1.372 -12.093 1.00 93.44 118 HIS A CA 1
ATOM 921 C C . HIS A 1 118 ? 4.217 -0.013 -11.472 1.00 93.44 118 HIS A C 1
ATOM 923 O O . HIS A 1 118 ? 3.207 -0.672 -11.699 1.00 93.44 118 HIS A O 1
ATOM 929 N N . VAL A 1 119 ? 5.183 -0.440 -10.663 1.00 94.56 119 VAL A N 1
ATOM 930 C CA . VAL A 1 119 ? 5.048 -1.608 -9.786 1.00 94.56 119 VAL A CA 1
ATOM 931 C C . VAL A 1 119 ? 5.210 -1.116 -8.366 1.00 94.56 119 VAL A C 1
ATOM 933 O O . VAL A 1 119 ? 6.275 -0.638 -7.986 1.00 94.56 119 VAL A O 1
ATOM 936 N N . LYS A 1 120 ? 4.135 -1.199 -7.597 1.00 94.69 120 LYS A N 1
ATOM 937 C CA . LYS A 1 120 ? 4.046 -0.643 -6.255 1.00 94.69 120 LYS A CA 1
ATOM 938 C C . LYS A 1 120 ? 3.842 -1.745 -5.235 1.00 94.69 120 LYS A C 1
ATOM 940 O O . LYS A 1 120 ? 3.324 -2.814 -5.557 1.00 94.69 120 LYS A O 1
ATOM 945 N N . ARG A 1 121 ? 4.258 -1.473 -4.008 1.00 92.81 121 ARG A N 1
ATOM 946 C CA . ARG A 1 121 ? 4.263 -2.421 -2.903 1.00 92.81 121 ARG A CA 1
ATOM 947 C C . ARG A 1 121 ? 3.566 -1.772 -1.709 1.00 92.81 121 ARG A C 1
ATOM 949 O O . ARG A 1 121 ? 4.246 -1.237 -0.836 1.00 92.81 121 ARG A O 1
ATOM 956 N N . PRO A 1 122 ? 2.220 -1.737 -1.700 1.00 92.38 122 PRO A N 1
ATOM 957 C CA . PRO A 1 122 ? 1.489 -1.173 -0.575 1.00 92.38 122 PRO A CA 1
ATOM 958 C C . PRO A 1 122 ? 1.754 -1.982 0.695 1.00 92.38 122 PRO A C 1
ATOM 960 O O . PRO A 1 122 ? 2.009 -3.190 0.632 1.00 92.38 122 PRO A O 1
ATOM 963 N N . ASP A 1 123 ? 1.641 -1.332 1.851 1.00 88.50 123 ASP A N 1
ATOM 964 C CA . ASP A 1 123 ? 1.852 -2.018 3.128 1.00 88.50 123 ASP A CA 1
ATOM 965 C C . ASP A 1 123 ? 0.776 -3.082 3.366 1.00 88.50 123 ASP A C 1
ATOM 967 O O . ASP A 1 123 ? 1.069 -4.191 3.823 1.00 88.50 123 ASP A O 1
ATOM 971 N N . VAL A 1 124 ? -0.471 -2.757 3.006 1.00 88.25 124 VAL A N 1
ATOM 972 C CA . VAL A 1 124 ? -1.617 -3.671 3.051 1.00 88.25 124 VAL A CA 1
ATOM 973 C C . VAL A 1 124 ? -2.478 -3.497 1.801 1.00 88.25 124 VAL A C 1
ATOM 975 O O . VAL A 1 124 ? -2.821 -2.377 1.423 1.00 88.25 124 VAL A O 1
ATOM 978 N N . ALA A 1 125 ? -2.890 -4.604 1.187 1.00 89.44 125 ALA A N 1
ATOM 979 C CA . ALA A 1 125 ? -3.823 -4.626 0.065 1.00 89.44 125 ALA A CA 1
ATOM 980 C C . ALA A 1 125 ? -4.987 -5.594 0.322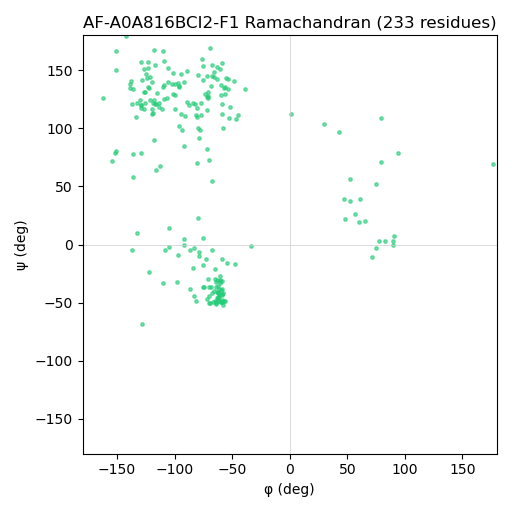 1.00 89.44 125 ALA A C 1
ATOM 982 O O . ALA A 1 125 ? -4.801 -6.682 0.871 1.00 89.44 125 ALA A O 1
ATOM 983 N N . PHE A 1 126 ? -6.185 -5.187 -0.099 1.00 86.81 126 PHE A N 1
ATOM 984 C CA . PHE A 1 126 ? -7.425 -5.949 0.026 1.00 86.81 126 PHE A CA 1
ATOM 985 C C . PHE A 1 126 ? -7.934 -6.350 -1.355 1.00 86.81 126 PHE A C 1
ATOM 987 O O . PHE A 1 126 ? -8.303 -5.496 -2.165 1.00 86.81 126 PHE A O 1
ATOM 994 N N . PHE A 1 127 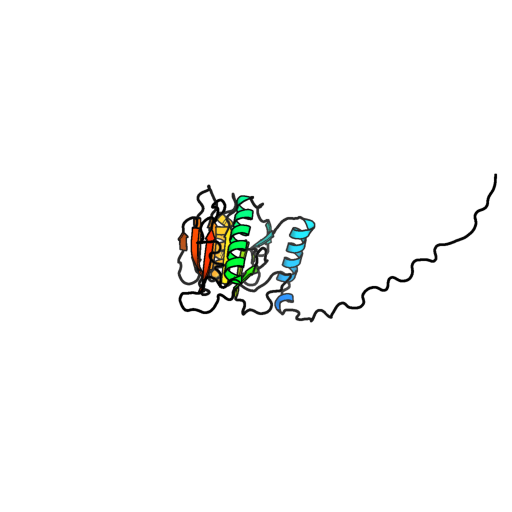? -8.022 -7.650 -1.594 1.00 85.06 127 PHE A N 1
ATOM 995 C CA . PHE A 1 127 ? -8.606 -8.240 -2.797 1.00 85.06 127 PHE A CA 1
ATOM 996 C C . PHE A 1 127 ? -9.967 -8.834 -2.470 1.00 85.06 127 PHE A C 1
ATOM 998 O O . PHE A 1 127 ? -10.196 -9.233 -1.335 1.00 85.06 127 PHE A O 1
ATOM 1005 N N . PHE A 1 128 ? -10.888 -8.912 -3.426 1.00 77.12 128 PHE A N 1
ATOM 1006 C CA . PHE A 1 128 ? -12.183 -9.538 -3.170 1.00 77.12 128 PHE A CA 1
ATOM 1007 C C . PHE A 1 128 ? -12.063 -11.061 -3.347 1.00 77.12 128 PHE A C 1
ATOM 1009 O O . PHE A 1 128 ? -11.738 -11.528 -4.430 1.00 77.12 128 PHE A O 1
ATOM 1016 N N . THR A 1 129 ? -12.374 -11.861 -2.321 1.00 66.44 129 THR A N 1
ATOM 1017 C CA . THR A 1 129 ? -12.173 -13.329 -2.237 1.00 66.44 129 THR A CA 1
ATOM 1018 C C . THR A 1 129 ? -12.887 -14.129 -3.341 1.00 66.44 129 THR A C 1
ATOM 1020 O O . THR A 1 129 ? -12.628 -15.315 -3.533 1.00 66.44 129 THR A O 1
ATOM 1023 N N . ARG A 1 130 ? -13.804 -13.525 -4.117 1.00 60.84 130 ARG A N 1
ATOM 1024 C CA . ARG A 1 130 ? -14.350 -14.190 -5.322 1.00 60.84 130 ARG A CA 1
ATOM 1025 C C . ARG A 1 130 ? -13.352 -14.255 -6.480 1.00 60.84 130 ARG A C 1
ATOM 1027 O O . ARG A 1 130 ? -13.592 -14.982 -7.445 1.00 60.84 130 ARG A O 1
ATOM 1034 N N . GLU A 1 131 ? -12.253 -13.522 -6.394 1.00 61.78 131 GLU A N 1
ATOM 1035 C CA . GLU A 1 131 ? -11.177 -13.509 -7.373 1.00 61.78 131 GLU A CA 1
ATOM 1036 C C . GLU A 1 131 ? -10.290 -14.749 -7.187 1.00 61.78 131 GLU A C 1
ATOM 1038 O O . GLU A 1 131 ? -9.324 -14.753 -6.432 1.00 61.78 131 GLU A O 1
ATOM 1043 N N . LYS A 1 132 ? -10.608 -15.839 -7.897 1.00 55.00 132 LYS A N 1
ATOM 1044 C CA . LYS A 1 132 ? -9.777 -17.060 -7.908 1.00 55.00 132 LYS A CA 1
ATOM 1045 C C . LYS A 1 132 ? -8.333 -16.735 -8.322 1.00 55.00 132 LYS A C 1
ATOM 1047 O O . LYS A 1 132 ? -8.150 -15.934 -9.235 1.00 55.00 132 LYS A O 1
ATOM 1052 N N . ASN A 1 133 ? -7.332 -17.401 -7.742 1.00 56.09 133 ASN A N 1
ATOM 1053 C CA . ASN A 1 133 ? -5.896 -17.326 -8.090 1.00 56.09 133 ASN A CA 1
ATOM 1054 C C . ASN A 1 133 ? -5.155 -16.048 -7.633 1.00 56.09 133 ASN A C 1
ATOM 1056 O O . ASN A 1 133 ? -4.512 -15.386 -8.446 1.00 56.09 133 ASN A O 1
ATOM 1060 N N . LEU A 1 134 ? -5.243 -15.694 -6.347 1.00 61.50 134 LEU A N 1
ATOM 1061 C CA . LEU A 1 134 ? -4.326 -14.714 -5.733 1.00 61.50 134 LEU A CA 1
ATOM 1062 C C . LEU A 1 134 ? -2.955 -15.315 -5.376 1.00 61.50 134 LEU A C 1
ATOM 1064 O O . LEU A 1 134 ? -2.054 -14.570 -5.000 1.00 61.50 134 LEU A O 1
ATOM 1068 N N . ASP A 1 135 ? -2.792 -16.632 -5.525 1.00 59.94 135 ASP A N 1
ATOM 1069 C CA . ASP A 1 135 ? -1.524 -17.341 -5.345 1.00 59.94 135 ASP A CA 1
ATOM 1070 C C . ASP A 1 135 ? -0.586 -17.018 -6.516 1.00 59.94 135 ASP A C 1
ATOM 1072 O O . ASP A 1 135 ? -0.528 -17.735 -7.517 1.00 59.94 135 ASP A O 1
ATOM 1076 N N . VAL A 1 136 ? 0.095 -15.877 -6.422 1.00 66.00 136 VAL A N 1
ATOM 1077 C CA . VAL A 1 136 ? 1.087 -15.436 -7.402 1.00 66.00 136 VAL A CA 1
ATOM 1078 C C . VAL A 1 136 ? 2.390 -15.124 -6.672 1.00 66.00 136 VAL A C 1
ATOM 1080 O O . VAL A 1 136 ? 2.454 -14.178 -5.893 1.00 66.00 136 VAL A O 1
ATOM 1083 N N . ASP A 1 137 ? 3.451 -15.875 -6.974 1.00 68.69 137 ASP A N 1
ATOM 1084 C CA . ASP A 1 137 ? 4.816 -15.634 -6.468 1.00 68.69 137 ASP A CA 1
ATOM 1085 C C . ASP A 1 137 ? 5.539 -14.514 -7.260 1.00 68.69 137 ASP A C 1
ATOM 1087 O O . ASP A 1 137 ? 6.770 -14.462 -7.356 1.00 68.69 137 ASP A O 1
ATOM 1091 N N . SER A 1 138 ? 4.779 -13.632 -7.916 1.00 77.12 138 SER A N 1
ATOM 1092 C CA . SER A 1 138 ? 5.282 -12.625 -8.853 1.00 77.12 138 SER A CA 1
ATOM 1093 C C . SER A 1 138 ? 4.530 -11.299 -8.743 1.00 77.12 138 SER A C 1
ATOM 1095 O O . SER A 1 138 ? 3.592 -11.145 -7.964 1.00 77.12 138 SER A O 1
ATOM 1097 N N . VAL A 1 139 ? 4.937 -10.323 -9.562 1.00 86.94 139 VAL A N 1
ATOM 1098 C CA . VAL A 1 139 ? 4.192 -9.071 -9.738 1.00 86.94 139 VAL A CA 1
ATOM 1099 C C . VAL A 1 139 ? 2.783 -9.392 -10.240 1.00 86.94 139 VAL A C 1
ATOM 1101 O O . VAL A 1 139 ? 2.631 -10.002 -11.299 1.00 86.94 139 VAL A O 1
ATOM 1104 N N . THR A 1 140 ? 1.759 -8.985 -9.491 1.00 87.12 140 THR A N 1
ATOM 1105 C CA . THR A 1 140 ? 0.357 -9.150 -9.888 1.00 87.12 140 THR A CA 1
ATOM 1106 C C . THR A 1 140 ? -0.137 -7.916 -10.631 1.00 87.12 140 THR A C 1
ATOM 1108 O O . THR A 1 140 ? 0.173 -6.794 -10.256 1.00 87.12 140 THR A O 1
ATOM 1111 N N . THR A 1 141 ? -0.926 -8.094 -11.685 1.00 88.12 141 THR A N 1
ATOM 1112 C CA . THR A 1 141 ? -1.646 -6.997 -12.368 1.00 88.12 141 THR A CA 1
ATOM 1113 C C . THR A 1 141 ? -3.045 -6.784 -11.801 1.00 88.12 141 THR A C 1
ATOM 1115 O O . THR A 1 141 ? -3.788 -5.922 -12.267 1.00 88.12 141 THR A O 1
ATOM 1118 N N . ARG A 1 142 ? -3.435 -7.593 -10.811 1.00 88.00 142 ARG A N 1
ATOM 1119 C CA . ARG A 1 142 ? -4.733 -7.472 -10.160 1.00 88.00 142 ARG A CA 1
ATOM 1120 C C . ARG A 1 142 ? -4.739 -6.234 -9.293 1.00 88.00 142 ARG A C 1
ATOM 1122 O O . ARG A 1 142 ? -3.881 -6.076 -8.427 1.00 88.00 142 ARG A O 1
ATOM 1129 N N . ILE A 1 143 ? -5.737 -5.394 -9.516 1.00 91.00 143 ILE A N 1
ATOM 1130 C CA . ILE A 1 143 ? -5.886 -4.165 -8.761 1.00 91.00 143 ILE A CA 1
ATOM 1131 C C . ILE A 1 143 ? -6.726 -4.453 -7.512 1.00 91.00 143 ILE A C 1
ATOM 1133 O O . ILE A 1 143 ? -7.844 -4.958 -7.634 1.00 91.00 143 ILE A O 1
ATOM 1137 N N . PRO A 1 144 ? -6.203 -4.181 -6.308 1.00 90.50 144 PRO A N 1
ATOM 1138 C CA . PRO A 1 144 ? -6.946 -4.373 -5.071 1.00 90.50 144 PRO A CA 1
ATOM 1139 C C . PRO A 1 144 ? -8.106 -3.379 -4.968 1.00 90.50 144 PRO A C 1
ATOM 1141 O O . PRO A 1 144 ? -8.065 -2.270 -5.498 1.00 90.50 144 PRO A O 1
ATOM 1144 N N . HIS A 1 145 ? -9.134 -3.750 -4.210 1.00 89.44 145 HIS A N 1
ATOM 1145 C CA . HIS A 1 145 ? -10.248 -2.851 -3.915 1.00 89.44 145 HIS A CA 1
ATOM 1146 C C . HIS A 1 145 ? -9.829 -1.724 -2.972 1.00 89.44 145 HIS A C 1
ATOM 1148 O O . HIS A 1 145 ? -10.319 -0.604 -3.100 1.00 89.44 145 HIS A O 1
ATOM 1154 N N . CYS A 1 146 ? -8.946 -2.040 -2.025 1.00 90.50 146 CYS A N 1
ATOM 1155 C CA . CYS A 1 146 ? -8.427 -1.093 -1.053 1.00 90.50 146 CYS A CA 1
ATOM 1156 C C . CYS A 1 146 ? -6.927 -1.299 -0.863 1.00 90.50 146 CYS A C 1
ATOM 1158 O O . CYS A 1 146 ? -6.468 -2.440 -0.774 1.00 90.50 146 CYS A O 1
ATOM 1160 N N . VAL A 1 147 ? -6.182 -0.204 -0.728 1.00 92.56 147 VAL A N 1
ATOM 1161 C CA . VAL A 1 147 ? -4.785 -0.225 -0.269 1.00 92.56 147 VAL A CA 1
ATOM 1162 C C . VAL A 1 147 ? -4.606 0.688 0.930 1.00 92.56 147 VAL A C 1
ATOM 1164 O O . VAL A 1 147 ? -5.290 1.706 1.054 1.00 92.56 147 VAL A O 1
ATOM 1167 N N . ILE A 1 148 ? -3.704 0.301 1.825 1.00 90.69 148 ILE A N 1
ATOM 1168 C CA . ILE A 1 148 ? -3.326 1.078 3.000 1.00 90.69 148 ILE A CA 1
ATOM 1169 C C . ILE A 1 148 ? -1.816 1.256 2.989 1.00 90.69 148 ILE A C 1
ATOM 1171 O O . ILE A 1 148 ? -1.097 0.265 2.867 1.00 90.69 148 ILE A O 1
ATOM 1175 N N . ASN A 1 149 ? -1.369 2.495 3.181 1.00 90.62 149 ASN A N 1
ATOM 1176 C CA . ASN A 1 149 ? 0.027 2.820 3.445 1.00 90.62 149 ASN A CA 1
ATOM 1177 C C . ASN A 1 149 ? 0.175 3.549 4.777 1.00 90.62 149 ASN A C 1
ATOM 1179 O O . ASN A 1 149 ? -0.661 4.371 5.155 1.00 90.62 149 ASN A O 1
ATOM 1183 N N . VAL A 1 150 ? 1.266 3.271 5.473 1.00 87.31 150 VAL A N 1
ATOM 1184 C CA . VAL A 1 150 ? 1.696 3.978 6.671 1.00 87.31 150 VAL A CA 1
ATOM 1185 C C . VAL A 1 150 ? 2.809 4.932 6.261 1.00 87.31 150 VAL A C 1
ATOM 1187 O O . VAL A 1 150 ? 3.764 4.545 5.602 1.00 87.31 150 VAL A O 1
ATOM 1190 N N . THR A 1 151 ? 2.727 6.203 6.640 1.00 86.12 151 THR A N 1
ATOM 1191 C CA . THR A 1 151 ? 3.787 7.147 6.261 1.00 86.12 151 THR A CA 1
ATOM 1192 C C . THR A 1 151 ? 5.093 6.818 6.979 1.00 86.12 151 THR A C 1
ATOM 1194 O O . THR A 1 151 ? 5.107 6.644 8.199 1.00 86.12 151 THR A O 1
ATOM 1197 N N . SER A 1 152 ? 6.217 6.856 6.269 1.00 80.56 152 SER A N 1
ATOM 1198 C CA . SER A 1 152 ? 7.547 6.816 6.889 1.00 80.56 152 SER A CA 1
ATOM 1199 C C . SER A 1 152 ? 8.123 8.225 7.123 1.00 80.56 152 SER A C 1
ATOM 1201 O O . SER A 1 152 ? 7.896 9.128 6.304 1.00 80.56 152 SER A O 1
ATOM 1203 N N . PRO A 1 153 ? 8.911 8.448 8.198 1.00 74.00 153 PRO A N 1
ATOM 1204 C CA . PRO A 1 153 ? 9.650 9.696 8.389 1.00 74.00 153 PRO A CA 1
ATOM 1205 C C . PRO A 1 153 ? 10.515 10.028 7.167 1.00 74.00 153 PRO A C 1
ATOM 1207 O O . PRO A 1 153 ? 11.196 9.160 6.628 1.00 74.00 153 PRO A O 1
ATOM 1210 N N . GLY A 1 154 ? 10.474 11.281 6.710 1.00 76.88 154 GLY A N 1
ATOM 1211 C CA . GLY A 1 154 ? 11.242 11.733 5.543 1.00 76.88 154 GLY A CA 1
ATOM 1212 C C . GLY A 1 154 ? 10.711 11.274 4.178 1.00 76.88 154 GLY A C 1
ATOM 1213 O O . GLY A 1 154 ? 11.255 11.708 3.169 1.00 76.88 154 GLY A O 1
ATOM 1214 N N . ASN A 1 155 ? 9.645 10.461 4.120 1.00 81.31 155 ASN A N 1
ATOM 1215 C CA . ASN A 1 155 ? 9.087 9.960 2.855 1.00 81.31 155 ASN A CA 1
ATOM 1216 C C . ASN A 1 155 ? 7.558 10.090 2.732 1.00 81.31 155 ASN A C 1
ATOM 1218 O O . ASN A 1 155 ? 6.960 9.568 1.801 1.00 81.31 155 ASN A O 1
ATOM 1222 N N . ALA A 1 156 ? 6.893 10.809 3.639 1.00 85.12 156 ALA A N 1
ATOM 1223 C CA . ALA A 1 156 ? 5.429 10.897 3.645 1.00 85.12 156 ALA A CA 1
ATOM 1224 C C . ALA A 1 156 ? 4.820 11.507 2.369 1.00 85.12 156 ALA A C 1
ATOM 1226 O O . ALA A 1 156 ? 3.687 11.185 2.021 1.00 85.12 156 ALA A O 1
ATOM 1227 N N . SER A 1 157 ? 5.552 12.368 1.653 1.00 87.38 157 SER A N 1
ATOM 1228 C CA . SER A 1 157 ? 5.097 12.913 0.364 1.00 87.38 157 SER A CA 1
ATOM 1229 C C . SER A 1 157 ? 4.865 11.815 -0.673 1.00 87.38 157 SER A C 1
ATOM 1231 O O . SER A 1 157 ? 3.960 11.944 -1.494 1.00 87.38 157 SER A O 1
ATOM 1233 N N . LYS A 1 158 ? 5.626 10.715 -0.605 1.00 88.19 158 LYS A N 1
ATOM 1234 C CA . LYS A 1 158 ? 5.403 9.542 -1.448 1.00 88.19 158 LYS A CA 1
ATOM 1235 C C . LYS A 1 158 ? 4.000 8.988 -1.226 1.00 88.19 158 LYS A C 1
ATOM 1237 O O . LYS A 1 158 ? 3.274 8.806 -2.190 1.00 88.19 158 LYS A O 1
ATOM 1242 N N . ASP A 1 159 ? 3.584 8.783 0.020 1.00 88.31 159 ASP A N 1
ATOM 1243 C CA . ASP A 1 159 ? 2.269 8.208 0.324 1.00 88.31 159 ASP A CA 1
ATOM 1244 C C . ASP A 1 159 ? 1.119 9.198 0.118 1.00 88.31 159 ASP A C 1
ATOM 1246 O O . ASP A 1 159 ? 0.045 8.819 -0.345 1.00 88.31 159 ASP A O 1
ATOM 1250 N N . LEU A 1 160 ? 1.337 10.475 0.430 1.00 89.44 160 LEU A N 1
ATOM 1251 C CA . LEU A 1 160 ? 0.295 11.504 0.398 1.00 89.44 160 LEU A CA 1
ATOM 1252 C C . LEU A 1 160 ? 0.060 12.119 -0.985 1.00 89.44 160 LEU A C 1
ATOM 1254 O O . LEU A 1 160 ? -0.990 12.726 -1.183 1.00 89.44 160 LEU A O 1
ATOM 1258 N N . ILE A 1 161 ? 1.031 12.011 -1.896 1.00 90.31 161 ILE A N 1
ATOM 1259 C CA . ILE A 1 161 ? 1.003 12.665 -3.211 1.00 90.31 161 ILE A CA 1
ATOM 1260 C C . ILE A 1 161 ? 1.282 11.632 -4.306 1.00 90.31 161 ILE A C 1
ATOM 1262 O O . ILE A 1 161 ? 0.375 11.262 -5.041 1.00 90.31 161 ILE A O 1
ATOM 1266 N N . THR A 1 162 ? 2.503 11.095 -4.382 1.00 89.94 162 THR A N 1
ATOM 1267 C CA . THR A 1 162 ? 2.911 10.230 -5.506 1.00 89.94 162 THR A CA 1
ATOM 1268 C C . THR A 1 162 ? 2.066 8.957 -5.609 1.00 89.94 162 THR A C 1
ATOM 1270 O O . THR A 1 162 ? 1.559 8.612 -6.672 1.00 89.94 162 THR A O 1
ATOM 1273 N N . ASN A 1 163 ? 1.889 8.249 -4.496 1.00 92.19 163 ASN A N 1
ATOM 1274 C CA . ASN A 1 163 ? 1.110 7.017 -4.433 1.00 92.19 163 ASN A CA 1
ATOM 1275 C C . ASN A 1 163 ? -0.387 7.290 -4.574 1.00 92.19 163 ASN A C 1
ATOM 1277 O O . ASN A 1 163 ? -1.096 6.441 -5.102 1.00 92.19 163 ASN A O 1
ATOM 1281 N N . LEU A 1 164 ? -0.866 8.462 -4.145 1.00 91.56 164 LEU A N 1
ATOM 1282 C CA . LEU A 1 164 ? -2.256 8.866 -4.347 1.00 91.56 164 LEU A CA 1
ATOM 1283 C C . LEU A 1 164 ? -2.587 8.910 -5.845 1.00 91.56 164 LEU A C 1
ATOM 1285 O O . LEU A 1 164 ? -3.558 8.279 -6.263 1.00 91.56 164 LEU A O 1
ATOM 1289 N N . ASP A 1 165 ? -1.739 9.566 -6.641 1.00 90.94 165 ASP A N 1
ATOM 1290 C CA . ASP A 1 165 ? -1.919 9.695 -8.093 1.00 90.94 165 ASP A CA 1
ATOM 1291 C C . ASP A 1 165 ? -1.827 8.347 -8.825 1.00 90.94 165 ASP A C 1
ATOM 1293 O O . ASP A 1 165 ? -2.471 8.150 -9.855 1.00 90.94 165 ASP A O 1
ATOM 1297 N N . ILE A 1 166 ? -1.044 7.401 -8.296 1.00 93.06 166 ILE A N 1
ATOM 1298 C CA . ILE A 1 166 ? -0.874 6.067 -8.891 1.00 93.06 166 ILE A CA 1
ATOM 1299 C C . ILE A 1 166 ? -2.012 5.119 -8.488 1.00 93.06 166 ILE A C 1
ATOM 1301 O O . ILE A 1 166 ? -2.521 4.378 -9.330 1.00 93.06 166 ILE A O 1
ATOM 1305 N N . TYR A 1 167 ? -2.404 5.105 -7.212 1.00 93.44 167 TYR A N 1
ATOM 1306 C CA . TYR A 1 167 ? -3.369 4.139 -6.690 1.00 93.44 167 TYR A CA 1
ATOM 1307 C C . TYR A 1 167 ? -4.808 4.523 -6.984 1.00 93.44 167 TYR A C 1
ATOM 1309 O O . TYR A 1 167 ? -5.570 3.675 -7.445 1.00 93.44 167 TYR A O 1
ATOM 1317 N N . LEU A 1 168 ? -5.197 5.773 -6.719 1.00 90.56 168 LEU A N 1
ATOM 1318 C CA . LEU A 1 168 ? -6.601 6.188 -6.742 1.00 90.56 168 LEU A CA 1
ATOM 1319 C C . LEU A 1 168 ? -7.305 5.971 -8.097 1.00 90.56 168 LEU A C 1
ATOM 1321 O O . LEU A 1 168 ? -8.493 5.657 -8.087 1.00 90.56 168 LEU A O 1
ATOM 1325 N N . PRO A 1 169 ? -6.630 6.059 -9.262 1.00 90.94 169 PRO A N 1
ATOM 1326 C CA . PRO A 1 169 ? -7.252 5.698 -10.536 1.00 90.94 169 PRO A CA 1
ATOM 1327 C C . PRO A 1 169 ? -7.619 4.212 -10.669 1.00 90.94 169 PRO A C 1
ATOM 1329 O O . PRO A 1 169 ? -8.445 3.875 -11.514 1.00 90.94 169 PRO A O 1
ATOM 1332 N N . GLY A 1 170 ? -7.004 3.325 -9.881 1.00 90.25 170 GLY A N 1
ATOM 1333 C CA . GLY A 1 170 ? -7.221 1.879 -9.944 1.00 90.25 170 GLY A CA 1
ATOM 1334 C C . GLY A 1 170 ? -7.975 1.288 -8.749 1.00 90.25 170 GLY A C 1
ATOM 1335 O O . GLY A 1 170 ? -8.707 0.318 -8.926 1.00 90.25 170 GLY A O 1
ATOM 1336 N N . VAL A 1 171 ? -7.800 1.838 -7.545 1.00 92.25 171 VAL A N 1
ATOM 1337 C CA . VAL A 1 171 ? -8.393 1.304 -6.306 1.00 92.25 171 VAL A CA 1
ATOM 1338 C C . VAL A 1 171 ? -9.620 2.111 -5.891 1.00 92.25 171 VAL A C 1
ATOM 1340 O O . VAL A 1 171 ? -9.649 3.326 -6.058 1.00 92.25 171 VAL A O 1
ATOM 1343 N N . ASN A 1 172 ? -10.610 1.466 -5.269 1.00 91.69 172 ASN A N 1
ATOM 1344 C CA . ASN A 1 172 ? -11.807 2.169 -4.792 1.00 91.69 172 ASN A CA 1
ATOM 1345 C C . ASN A 1 172 ? -11.527 2.996 -3.531 1.00 91.69 172 ASN A C 1
ATOM 1347 O O . ASN A 1 172 ? -12.089 4.081 -3.357 1.00 91.69 172 ASN A O 1
ATOM 1351 N N . ASP A 1 173 ? -10.670 2.466 -2.656 1.00 91.25 173 ASP A N 1
ATOM 1352 C CA . ASP A 1 173 ? -10.306 3.055 -1.374 1.00 91.25 173 ASP A CA 1
ATOM 1353 C C . ASP A 1 173 ? -8.777 3.103 -1.231 1.00 91.25 173 ASP A C 1
ATOM 1355 O O . ASP A 1 173 ? -8.095 2.080 -1.305 1.00 91.25 173 ASP A O 1
ATOM 1359 N N . TYR A 1 174 ? -8.223 4.289 -0.989 1.00 93.88 174 TYR A N 1
ATOM 1360 C CA . TYR A 1 174 ? -6.824 4.441 -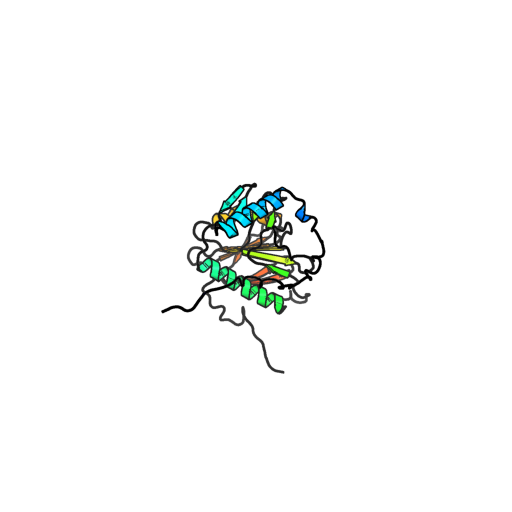0.598 1.00 93.88 174 TYR A CA 1
ATOM 1361 C C . TYR A 1 174 ? -6.744 5.089 0.776 1.00 93.88 174 TYR A C 1
ATOM 1363 O O . TYR A 1 174 ? -7.270 6.181 0.991 1.00 93.88 174 TYR A O 1
ATOM 1371 N N . ILE A 1 175 ? -6.110 4.406 1.723 1.00 91.75 175 ILE A N 1
ATOM 1372 C CA . ILE A 1 175 ? -6.000 4.866 3.102 1.00 91.75 175 ILE A CA 1
ATOM 1373 C C . ILE A 1 175 ? -4.538 5.140 3.424 1.00 91.75 175 ILE A C 1
ATOM 1375 O O . ILE A 1 175 ? -3.671 4.300 3.206 1.00 91.75 175 ILE A O 1
ATOM 1379 N N . VAL A 1 176 ? -4.271 6.311 3.989 1.00 90.62 176 VAL A N 1
ATOM 1380 C CA . VAL A 1 176 ? -2.958 6.671 4.516 1.00 90.62 176 VAL A CA 1
ATOM 1381 C C . VAL A 1 176 ? -3.061 6.818 6.024 1.00 90.62 176 VAL A C 1
ATOM 1383 O O . VAL A 1 176 ? -3.843 7.629 6.522 1.00 90.62 176 VAL A O 1
ATOM 1386 N N . VAL A 1 177 ? -2.266 6.040 6.752 1.00 87.62 177 VAL A N 1
ATOM 1387 C CA . VAL A 1 177 ? -2.057 6.204 8.190 1.00 87.62 177 VAL A CA 1
ATOM 1388 C C . VAL A 1 177 ? -0.825 7.078 8.371 1.00 87.62 177 VAL A C 1
ATOM 1390 O O . VAL A 1 177 ? 0.315 6.630 8.255 1.00 87.62 177 VAL A O 1
ATOM 1393 N N . ASP A 1 178 ? -1.069 8.361 8.598 1.00 86.25 178 ASP A N 1
ATOM 1394 C CA . ASP A 1 178 ? -0.034 9.352 8.828 1.00 86.25 178 ASP A CA 1
ATOM 1395 C C . ASP A 1 178 ? 0.418 9.273 10.283 1.00 86.25 178 ASP A C 1
ATOM 1397 O O . ASP A 1 178 ? -0.333 9.620 11.190 1.00 86.25 178 ASP A O 1
ATOM 1401 N N . VAL A 1 179 ? 1.634 8.781 10.499 1.00 80.56 179 VAL A N 1
ATOM 1402 C CA . VAL A 1 179 ? 2.243 8.610 11.828 1.00 80.56 179 VAL A CA 1
ATOM 1403 C C . VAL A 1 179 ? 3.305 9.670 12.123 1.00 80.56 179 VAL A C 1
ATOM 1405 O O . VAL A 1 179 ? 4.102 9.518 13.051 1.00 80.56 179 VAL A O 1
ATOM 1408 N N . ARG A 1 180 ? 3.355 10.747 11.331 1.00 77.75 180 ARG A N 1
ATOM 1409 C CA . ARG A 1 180 ? 4.296 11.843 11.566 1.00 77.75 180 ARG A CA 1
ATOM 1410 C C . ARG A 1 180 ? 3.984 12.560 12.880 1.00 77.75 180 ARG A C 1
ATOM 1412 O O . ARG A 1 180 ? 2.832 12.724 13.266 1.00 77.75 180 ARG A O 1
ATOM 1419 N N . GLU A 1 181 ? 5.045 13.000 13.555 1.00 65.88 181 GLU A N 1
ATOM 1420 C CA . GLU A 1 181 ? 4.978 13.910 14.711 1.00 65.88 181 GLU A CA 1
ATOM 1421 C C . GLU A 1 181 ? 4.183 13.381 15.925 1.00 65.88 181 GLU A C 1
ATOM 1423 O O . GLU A 1 181 ? 3.759 14.155 16.777 1.00 65.88 181 GLU A O 1
ATOM 1428 N N . GLY A 1 182 ? 3.959 12.063 16.027 1.00 59.75 182 GLY A N 1
ATOM 1429 C CA . GLY A 1 182 ? 3.204 11.442 17.128 1.00 59.75 182 GLY A CA 1
ATOM 1430 C C . GLY A 1 182 ? 1.690 11.714 17.103 1.00 59.75 182 GLY A C 1
ATOM 1431 O O . GLY A 1 182 ? 0.935 11.057 17.818 1.00 59.75 182 GLY A O 1
ATOM 1432 N N . ALA A 1 183 ? 1.224 12.632 16.251 1.00 58.69 183 ALA A N 1
ATOM 1433 C CA . ALA A 1 183 ? -0.183 12.932 16.023 1.00 58.69 183 ALA A CA 1
ATOM 1434 C C . ALA A 1 183 ? -0.705 12.081 14.863 1.00 58.69 183 ALA A C 1
ATOM 1436 O O . ALA A 1 183 ? -0.732 12.504 13.708 1.00 58.69 183 ALA A O 1
ATOM 1437 N N . GLN A 1 184 ? -1.113 10.858 15.184 1.00 73.31 184 GLN A N 1
ATOM 1438 C CA . GLN A 1 184 ? -1.547 9.904 14.177 1.00 73.31 184 GLN A CA 1
ATOM 1439 C C . GLN A 1 184 ? -2.891 10.300 13.563 1.00 73.31 184 GLN A C 1
ATOM 1441 O O . GLN A 1 184 ? -3.879 10.493 14.278 1.00 73.31 184 GLN A O 1
ATOM 1446 N N . LYS A 1 185 ? -2.933 10.396 12.233 1.00 85.81 185 LYS A N 1
ATOM 1447 C CA . LYS A 1 185 ? -4.140 10.712 11.461 1.00 85.81 185 LYS A CA 1
ATOM 1448 C C . LYS A 1 185 ? -4.404 9.629 10.436 1.00 85.81 185 LYS A C 1
ATOM 1450 O O . LYS A 1 185 ? -3.484 9.116 9.808 1.00 85.81 185 LYS A O 1
ATOM 1455 N N . ILE A 1 186 ? -5.676 9.325 10.223 1.00 86.44 186 ILE A N 1
ATOM 1456 C CA . ILE A 1 186 ? -6.097 8.411 9.164 1.00 86.44 186 ILE A CA 1
ATOM 1457 C C . ILE A 1 186 ? -6.730 9.247 8.062 1.00 86.44 186 ILE A C 1
ATOM 1459 O O . ILE A 1 186 ? -7.647 10.028 8.312 1.00 86.44 186 ILE A O 1
ATOM 1463 N N . ILE A 1 187 ? -6.240 9.099 6.839 1.00 91.25 187 ILE A N 1
ATOM 1464 C CA . ILE A 1 187 ? -6.754 9.805 5.671 1.00 91.25 187 ILE A CA 1
ATOM 1465 C C . ILE A 1 187 ? -7.319 8.766 4.710 1.00 91.25 187 ILE A C 1
ATOM 1467 O O . ILE A 1 187 ? -6.593 7.889 4.262 1.00 91.25 187 ILE A O 1
ATOM 1471 N N . HIS A 1 188 ? -8.604 8.866 4.385 1.00 92.19 188 HIS A N 1
ATOM 1472 C CA . HIS A 1 188 ? -9.293 7.970 3.455 1.00 92.19 188 HIS A CA 1
ATOM 1473 C C . HIS A 1 188 ? -9.651 8.727 2.180 1.00 92.19 188 HIS A C 1
ATOM 1475 O O . HIS A 1 188 ? -10.439 9.675 2.211 1.00 92.19 188 HIS A O 1
ATOM 1481 N N . TYR A 1 189 ? -9.071 8.293 1.069 1.00 93.31 189 TYR A N 1
ATOM 1482 C CA . TYR A 1 189 ? -9.383 8.733 -0.282 1.00 93.31 189 TYR A CA 1
ATOM 1483 C C . TYR A 1 189 ? -10.297 7.708 -0.953 1.00 93.31 189 TYR A C 1
ATOM 1485 O O . TYR A 1 189 ? -10.084 6.502 -0.831 1.00 93.31 189 TYR A O 1
ATOM 1493 N N . THR A 1 190 ? -11.311 8.189 -1.671 1.00 91.38 190 THR A N 1
ATOM 1494 C CA . THR A 1 190 ? -12.276 7.341 -2.386 1.00 91.38 190 THR A CA 1
ATOM 1495 C C . THR A 1 190 ? -12.363 7.752 -3.850 1.00 91.38 190 THR A C 1
ATOM 1497 O O . THR A 1 190 ? -12.532 8.936 -4.144 1.00 91.38 190 THR A O 1
ATOM 1500 N N . GLN A 1 191 ? -12.273 6.783 -4.764 1.00 83.88 191 GLN A N 1
AT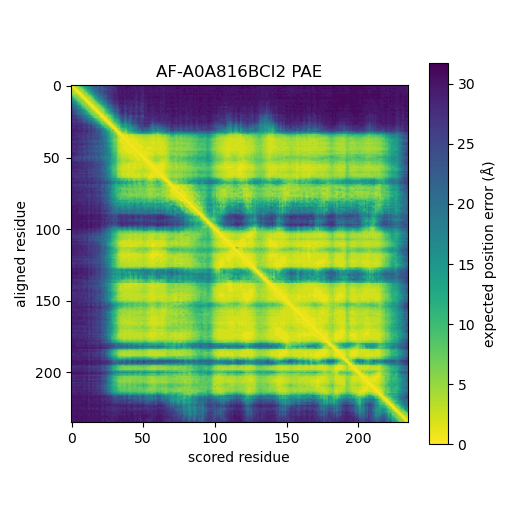OM 1501 C CA . GLN A 1 191 ? -12.184 7.033 -6.211 1.00 83.88 191 GLN A CA 1
ATOM 1502 C C . GLN A 1 191 ? -13.409 7.767 -6.773 1.00 83.88 191 GLN A C 1
ATOM 1504 O O . GLN A 1 191 ? -13.296 8.636 -7.627 1.00 83.88 191 GLN A O 1
ATOM 1509 N N . HIS A 1 192 ? -14.602 7.428 -6.285 1.00 69.44 192 HIS A N 1
ATOM 1510 C CA . HIS A 1 192 ? -15.858 7.864 -6.900 1.00 69.44 192 HIS A CA 1
ATOM 1511 C C . HIS A 1 192 ? -16.439 9.167 -6.342 1.00 69.44 192 HIS A C 1
ATOM 1513 O O . HIS A 1 192 ? -17.575 9.510 -6.671 1.00 69.44 192 HIS A O 1
ATOM 1519 N N . LYS A 1 193 ? -15.745 9.859 -5.431 1.00 54.44 193 LYS A N 1
ATOM 1520 C CA . LYS A 1 193 ? -16.383 10.931 -4.652 1.00 54.44 193 LYS A CA 1
ATOM 1521 C C . LYS A 1 193 ? -15.570 12.211 -4.482 1.00 54.44 193 LYS A C 1
ATOM 1523 O O . LYS A 1 193 ? -16.112 13.108 -3.844 1.00 54.44 193 LYS A O 1
ATOM 1528 N N . ASP A 1 194 ? -14.319 12.295 -4.943 1.00 58.00 194 ASP A N 1
ATOM 1529 C CA . ASP A 1 194 ? -13.374 13.372 -4.564 1.00 58.00 194 ASP A CA 1
ATOM 1530 C C . ASP A 1 194 ? -13.326 13.616 -3.042 1.00 58.00 194 ASP A C 1
ATOM 1532 O O . ASP A 1 194 ? -12.972 14.687 -2.545 1.00 58.00 194 ASP A O 1
ATOM 1536 N N . ARG A 1 195 ? -13.729 12.612 -2.255 1.00 70.44 195 ARG A N 1
ATOM 1537 C CA . ARG A 1 195 ? -13.876 12.739 -0.814 1.00 70.44 195 ARG A CA 1
ATOM 1538 C C . ARG A 1 195 ? -12.616 12.222 -0.161 1.00 70.44 195 ARG A C 1
ATOM 1540 O O . ARG A 1 195 ? -12.425 11.013 -0.023 1.00 70.44 195 ARG A O 1
ATOM 1547 N N . LYS A 1 196 ? -11.793 13.175 0.256 1.00 89.69 196 LYS A N 1
ATOM 1548 C CA . LYS A 1 196 ? -10.810 13.004 1.316 1.00 89.69 196 LYS A CA 1
ATOM 1549 C C . LYS A 1 196 ? -11.535 13.136 2.651 1.00 89.69 196 LYS A C 1
ATOM 1551 O O . LYS A 1 196 ? -12.063 14.202 2.960 1.00 89.69 196 LYS A O 1
ATOM 1556 N N . HIS A 1 197 ? -11.530 12.079 3.450 1.00 90.19 197 HIS A N 1
ATOM 1557 C CA . HIS A 1 197 ? -11.962 12.148 4.842 1.00 90.19 197 HIS A CA 1
ATOM 1558 C C . HIS A 1 197 ? -10.754 11.995 5.751 1.00 90.19 197 HIS A C 1
ATOM 1560 O O . HIS A 1 197 ? -9.874 11.173 5.501 1.00 90.19 197 HIS A O 1
ATOM 1566 N N . MET A 1 198 ? -10.710 12.812 6.794 1.00 90.00 198 MET A N 1
ATOM 1567 C CA . MET A 1 198 ? -9.695 12.727 7.830 1.00 90.00 198 MET A CA 1
ATOM 1568 C C . MET A 1 198 ? -10.355 12.230 9.101 1.00 90.00 198 MET A C 1
ATOM 1570 O O . MET A 1 198 ? -11.432 12.701 9.465 1.00 90.00 198 MET A O 1
ATOM 1574 N N . TYR A 1 199 ? -9.692 11.294 9.756 1.00 85.06 199 TYR A N 1
ATOM 1575 C CA . TYR A 1 199 ? -10.140 10.723 11.004 1.00 85.06 199 TYR A CA 1
ATOM 1576 C C . TYR A 1 199 ? -9.028 10.770 12.044 1.00 85.06 199 TYR A C 1
ATOM 1578 O O . TYR A 1 199 ? -7.835 10.812 11.716 1.00 85.06 199 TYR A O 1
ATOM 1586 N N . ASP A 1 200 ? -9.447 10.730 13.303 1.00 78.88 200 ASP A N 1
ATOM 1587 C CA . ASP A 1 200 ? -8.555 10.631 14.448 1.00 78.88 200 ASP A CA 1
ATOM 1588 C C . ASP A 1 200 ? -7.869 9.259 14.511 1.00 78.88 200 ASP A C 1
ATOM 1590 O O . ASP A 1 200 ? -8.262 8.309 13.834 1.00 78.88 200 ASP A O 1
ATOM 1594 N N . LYS A 1 201 ? -6.870 9.150 15.392 1.00 68.75 201 LYS A N 1
ATOM 1595 C CA . LYS A 1 201 ? -5.973 7.998 15.614 1.00 68.75 201 LYS A CA 1
ATOM 1596 C C . LYS A 1 201 ? -6.622 6.602 15.731 1.00 68.75 201 LYS A C 1
ATOM 1598 O O . LYS A 1 201 ? -5.923 5.596 15.620 1.00 68.75 201 LYS A O 1
ATOM 1603 N N . ARG A 1 202 ? -7.935 6.527 15.974 1.00 74.12 202 ARG A N 1
ATOM 1604 C CA . ARG A 1 202 ? -8.727 5.291 16.018 1.00 74.12 202 ARG A CA 1
ATOM 1605 C C . ARG A 1 202 ? -10.049 5.497 15.301 1.00 74.12 202 ARG A C 1
ATOM 1607 O O . ARG A 1 202 ? -10.837 6.340 15.719 1.00 74.12 202 ARG A O 1
ATOM 1614 N N . SER A 1 203 ? -10.310 4.706 14.265 1.00 75.62 203 SER A N 1
ATOM 1615 C CA . SER A 1 203 ? -11.548 4.812 13.491 1.00 75.62 203 SER A CA 1
ATOM 1616 C C . SER A 1 203 ? -11.977 3.491 12.874 1.00 75.62 203 SER A C 1
ATOM 1618 O O . SER A 1 203 ? -11.157 2.646 12.529 1.00 75.62 203 SER A O 1
ATOM 1620 N N . THR A 1 204 ? -13.290 3.319 12.715 1.00 78.25 204 THR A N 1
ATOM 1621 C CA . THR A 1 204 ? -13.855 2.284 11.844 1.00 78.25 204 THR A CA 1
ATOM 1622 C C . THR A 1 204 ? -14.257 2.936 10.530 1.00 78.25 204 THR A C 1
ATOM 1624 O O . THR A 1 204 ? -15.135 3.797 10.506 1.00 78.25 204 THR A O 1
ATOM 1627 N N . LEU A 1 205 ? -13.611 2.526 9.448 1.00 80.44 205 LEU A N 1
ATOM 1628 C CA . LEU A 1 205 ? -13.871 3.007 8.100 1.00 80.44 205 LEU A CA 1
ATOM 1629 C C . LEU A 1 205 ? -14.815 2.049 7.387 1.00 80.44 205 LEU A C 1
ATOM 1631 O O . LEU A 1 205 ? -14.637 0.835 7.453 1.00 80.44 205 LEU A O 1
ATOM 1635 N N . GLN A 1 206 ? -15.801 2.589 6.678 1.00 81.81 206 GLN A N 1
ATOM 1636 C CA . GLN A 1 206 ? -16.614 1.798 5.765 1.00 81.81 206 GLN A CA 1
ATOM 1637 C C . GLN A 1 206 ? -15.973 1.842 4.378 1.00 81.81 206 GLN A C 1
ATOM 1639 O O . GLN A 1 206 ? -15.984 2.883 3.723 1.00 81.81 206 GLN A O 1
ATOM 1644 N N . LEU A 1 207 ? -15.427 0.710 3.941 1.00 82.06 207 LEU A N 1
ATOM 1645 C CA . LEU A 1 207 ? -14.841 0.564 2.614 1.00 82.06 207 LEU A CA 1
ATOM 1646 C C . LEU A 1 207 ? -15.935 0.461 1.551 1.00 82.06 207 LEU A C 1
ATOM 1648 O O . LEU A 1 207 ? -17.044 -0.026 1.801 1.00 82.06 207 LEU A O 1
ATOM 1652 N N . THR A 1 208 ? -15.600 0.856 0.329 1.00 83.00 208 THR A N 1
ATOM 1653 C CA . THR A 1 208 ? -16.494 0.818 -0.832 1.00 83.00 208 THR A CA 1
ATOM 1654 C C . THR A 1 208 ? -16.906 -0.614 -1.183 1.00 83.00 208 THR A C 1
ATOM 1656 O O . THR A 1 208 ? -18.042 -0.847 -1.594 1.00 83.00 208 THR A O 1
ATOM 1659 N N . CYS A 1 209 ? -16.046 -1.603 -0.911 1.00 75.12 209 CYS A N 1
ATOM 1660 C CA . CYS A 1 209 ? -16.378 -3.028 -1.040 1.00 75.12 209 CYS A CA 1
ATOM 1661 C C . CYS A 1 209 ? -17.421 -3.524 -0.012 1.00 75.12 209 CYS A C 1
ATOM 1663 O O . CYS A 1 209 ? -17.859 -4.673 -0.069 1.00 75.12 209 CYS A O 1
ATOM 1665 N N . GLY A 1 210 ? -17.841 -2.668 0.927 1.00 75.12 210 GLY A N 1
ATOM 1666 C CA . GLY A 1 210 ? -18.846 -2.962 1.947 1.00 75.12 210 GLY A CA 1
ATOM 1667 C C . GLY A 1 210 ? -18.284 -3.543 3.244 1.00 75.12 210 GLY A C 1
ATOM 1668 O O . GLY A 1 210 ? -19.061 -3.804 4.165 1.00 75.12 210 GLY A O 1
ATOM 1669 N N . CYS A 1 211 ? -16.967 -3.731 3.332 1.00 75.31 211 CYS A N 1
ATOM 1670 C CA . CYS A 1 211 ? -16.292 -4.158 4.552 1.00 75.31 211 CYS A CA 1
ATOM 1671 C C . CYS A 1 211 ? -16.102 -2.974 5.505 1.00 75.31 211 CYS A C 1
ATOM 1673 O O . CYS A 1 211 ? -15.873 -1.847 5.073 1.00 75.31 211 CYS A O 1
ATOM 1675 N N . ASN A 1 212 ? -16.182 -3.235 6.807 1.00 77.06 212 ASN A N 1
ATOM 1676 C CA . ASN A 1 212 ? -15.752 -2.271 7.811 1.00 77.06 212 ASN A CA 1
ATOM 1677 C C . ASN A 1 212 ? -14.322 -2.604 8.220 1.00 77.06 212 ASN A C 1
ATOM 1679 O O . ASN A 1 212 ? -14.004 -3.769 8.445 1.00 77.06 212 ASN A O 1
ATOM 1683 N N . LEU A 1 213 ? -13.496 -1.576 8.313 1.00 76.38 213 LEU A N 1
ATOM 1684 C CA . LEU A 1 213 ? -12.083 -1.666 8.618 1.00 76.38 213 LEU A CA 1
ATOM 1685 C C . LEU A 1 213 ? -11.811 -0.883 9.899 1.00 76.38 213 LEU A C 1
ATOM 1687 O O . LEU A 1 213 ? -11.913 0.344 9.903 1.00 76.38 213 LEU A O 1
ATOM 1691 N N . ALA A 1 214 ? -11.460 -1.575 10.979 1.00 75.19 214 ALA A N 1
ATOM 1692 C CA . ALA A 1 214 ? -10.896 -0.917 12.146 1.00 75.19 214 ALA A CA 1
ATOM 1693 C C . ALA A 1 214 ? -9.423 -0.568 11.886 1.00 75.19 214 ALA A C 1
ATOM 1695 O O . ALA A 1 214 ? -8.605 -1.444 11.611 1.00 75.19 214 ALA A O 1
ATOM 1696 N N . VAL A 1 215 ? -9.085 0.717 11.989 1.00 71.38 215 VAL A N 1
ATOM 1697 C CA . VAL A 1 215 ? -7.706 1.208 11.922 1.00 71.38 215 VAL A CA 1
ATOM 1698 C C . VAL A 1 215 ? -7.374 1.875 13.248 1.00 71.38 215 VAL A C 1
ATOM 1700 O O . VAL A 1 215 ? -8.063 2.803 13.684 1.00 71.38 215 VAL A O 1
ATOM 1703 N N . CYS A 1 216 ? -6.306 1.396 13.872 1.00 67.19 216 CYS A N 1
ATOM 1704 C CA . CYS A 1 216 ? -5.685 1.998 15.040 1.00 67.19 216 CYS A CA 1
ATOM 1705 C C . CYS A 1 216 ? -4.240 2.290 14.682 1.00 67.19 216 CYS A C 1
ATOM 1707 O O . CYS A 1 216 ? -3.569 1.451 14.082 1.00 67.19 216 CYS A O 1
ATOM 1709 N N . ALA A 1 217 ? -3.773 3.474 15.034 1.00 57.31 217 ALA A N 1
ATOM 1710 C CA . ALA A 1 217 ? -2.382 3.815 14.842 1.00 57.31 217 ALA A CA 1
ATOM 1711 C C . ALA A 1 217 ? -1.550 3.401 16.081 1.00 57.31 217 ALA A C 1
ATOM 1713 O O . ALA A 1 217 ? -2.086 3.269 17.187 1.00 57.31 217 ALA A O 1
ATOM 1714 N N . ALA A 1 218 ? -0.273 3.060 15.859 1.00 52.19 218 ALA A N 1
ATOM 1715 C CA . ALA A 1 218 ? 0.581 2.397 16.850 1.00 52.19 218 ALA A CA 1
ATOM 1716 C C . ALA A 1 218 ? 0.775 3.230 18.131 1.00 52.19 218 ALA A C 1
ATOM 1718 O O . ALA A 1 218 ? 0.771 4.450 18.090 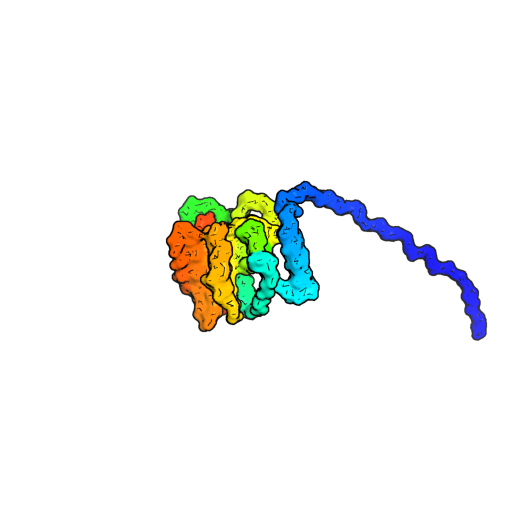1.00 52.19 218 ALA A O 1
ATOM 1719 N N . ASP A 1 219 ? 0.994 2.565 19.264 1.00 48.72 219 ASP A N 1
ATOM 1720 C CA . ASP A 1 219 ? 1.146 3.152 20.616 1.00 48.72 219 ASP A CA 1
ATOM 1721 C C . ASP A 1 219 ? -0.163 3.460 21.356 1.00 48.72 219 ASP A C 1
ATOM 1723 O O . ASP A 1 219 ? -0.151 3.905 22.503 1.00 48.72 219 ASP A O 1
ATOM 1727 N N . ILE A 1 220 ? -1.302 3.121 20.757 1.00 48.06 220 ILE A N 1
ATOM 1728 C CA . ILE A 1 220 ? -2.542 2.905 21.495 1.00 48.06 220 ILE A CA 1
ATOM 1729 C C . ILE A 1 220 ? -2.611 1.405 21.760 1.00 48.06 220 ILE A C 1
ATOM 1731 O O . ILE A 1 220 ? -2.765 0.625 20.819 1.00 48.06 220 ILE A O 1
ATOM 1735 N N . GLU A 1 221 ? -2.501 0.979 23.023 1.00 44.09 221 GLU A N 1
ATOM 1736 C CA . GLU A 1 221 ? -3.042 -0.331 23.388 1.00 44.09 221 GLU A CA 1
ATOM 1737 C C . GLU A 1 221 ? -4.487 -0.340 22.890 1.00 44.09 221 GLU A C 1
ATOM 1739 O O . GLU A 1 221 ? -5.300 0.502 23.283 1.00 44.09 221 GLU A O 1
ATOM 1744 N N . CYS A 1 222 ? -4.811 -1.252 21.972 1.00 44.41 222 CYS A N 1
ATOM 1745 C CA . CYS A 1 222 ? -6.191 -1.566 21.620 1.00 44.41 222 CYS A CA 1
ATOM 1746 C C . CYS A 1 222 ? -6.867 -2.252 22.823 1.00 44.41 222 CYS A C 1
ATOM 1748 O O . CYS A 1 222 ? -7.378 -3.358 22.697 1.00 44.41 222 CYS A O 1
ATOM 1750 N N . ASP A 1 223 ? -6.838 -1.608 23.988 1.00 40.38 223 ASP A N 1
ATOM 1751 C CA . ASP A 1 223 ? -7.234 -2.157 25.284 1.00 40.38 223 ASP A CA 1
ATOM 1752 C C . ASP A 1 223 ? -8.744 -2.084 25.509 1.00 40.38 223 ASP A C 1
ATOM 1754 O O . ASP A 1 223 ? -9.298 -2.612 26.469 1.00 40.38 223 ASP A O 1
ATOM 1758 N N . ASP A 1 224 ? -9.452 -1.491 24.555 1.00 38.50 224 ASP A N 1
ATOM 1759 C CA . ASP A 1 224 ? -10.894 -1.531 24.531 1.00 38.50 224 ASP A CA 1
ATOM 1760 C C . ASP A 1 224 ? -11.386 -2.592 23.559 1.00 38.50 224 ASP A C 1
ATOM 1762 O O . ASP A 1 224 ? -11.101 -2.562 22.353 1.00 38.50 224 ASP A O 1
ATOM 1766 N N . LYS A 1 225 ? -12.273 -3.412 24.122 1.00 42.16 225 LYS A N 1
ATOM 1767 C CA . LYS A 1 225 ? -13.287 -4.335 23.579 1.00 42.16 225 LYS A CA 1
ATOM 1768 C C . LYS A 1 225 ? -13.981 -3.918 22.264 1.00 42.16 225 LYS A C 1
ATOM 1770 O O . LYS A 1 225 ? -14.840 -4.633 21.760 1.00 42.16 225 LYS A O 1
ATOM 1775 N N . SER A 1 226 ? -13.652 -2.754 21.713 1.00 41.22 226 SER A N 1
ATOM 1776 C CA . SER A 1 226 ? -14.091 -2.200 20.435 1.00 41.22 226 SER A CA 1
ATOM 1777 C C . SER A 1 226 ? -13.111 -2.416 19.265 1.00 41.22 226 SER A C 1
ATOM 1779 O O . SER A 1 226 ? -13.522 -2.173 18.131 1.00 41.22 226 SER A O 1
ATOM 1781 N N . CYS A 1 227 ? -11.881 -2.913 19.487 1.00 37.62 227 CYS A N 1
ATOM 1782 C CA . CYS A 1 227 ? -10.957 -3.353 18.413 1.00 37.62 227 CYS A CA 1
ATOM 1783 C C . CYS A 1 227 ? -10.505 -4.816 18.515 1.00 37.62 227 CYS A C 1
ATOM 1785 O O . CYS A 1 227 ? -10.180 -5.417 17.496 1.00 37.62 227 CYS A O 1
ATOM 1787 N N . LEU A 1 228 ? -10.540 -5.414 19.704 1.00 34.12 228 LEU A N 1
ATOM 1788 C CA . LEU A 1 228 ? -10.307 -6.840 19.898 1.00 34.12 228 LEU A CA 1
ATOM 1789 C C . LEU A 1 228 ? -11.451 -7.418 20.739 1.00 34.12 228 LEU A C 1
ATOM 1791 O O . LEU A 1 228 ? -11.706 -6.984 21.855 1.00 34.12 228 LEU A O 1
ATOM 1795 N N . VAL A 1 229 ? -12.152 -8.383 20.146 1.00 34.56 229 VAL A N 1
ATOM 1796 C CA . VAL A 1 229 ? -12.770 -9.545 20.805 1.00 34.56 229 VAL A CA 1
ATOM 1797 C C . VAL A 1 229 ? -13.509 -9.295 22.133 1.00 34.56 229 VAL A C 1
ATOM 1799 O O . VAL A 1 229 ? -12.958 -9.413 23.219 1.00 34.56 229 VAL A O 1
ATOM 1802 N N . HIS A 1 230 ? -14.828 -9.150 22.047 1.00 26.38 230 HIS A N 1
ATOM 1803 C CA . HIS A 1 230 ? -15.776 -9.692 23.028 1.00 26.38 230 HIS A CA 1
ATOM 1804 C C . HIS A 1 230 ? -16.873 -10.353 22.173 1.00 26.38 230 HIS A C 1
ATOM 1806 O O . HIS A 1 230 ? -17.538 -9.666 21.411 1.00 26.38 230 HIS A O 1
ATOM 1812 N N . HIS A 1 231 ? -17.051 -11.672 22.096 1.00 29.75 231 HIS A N 1
ATOM 1813 C CA . HIS A 1 231 ? -17.240 -12.609 23.191 1.00 29.75 231 HIS A CA 1
ATOM 1814 C C . HIS A 1 231 ? -16.982 -14.057 22.735 1.00 29.75 231 HIS A C 1
ATOM 1816 O O . HIS A 1 231 ? -17.675 -14.564 21.858 1.00 29.75 231 HIS A O 1
ATOM 1822 N N . PHE A 1 232 ? -16.099 -14.764 23.441 1.00 33.88 232 PHE A N 1
ATOM 1823 C CA . PHE A 1 232 ? -16.530 -16.020 24.050 1.00 33.88 232 PHE A CA 1
ATOM 1824 C C . PHE A 1 232 ? -17.454 -15.623 25.217 1.00 33.88 232 PHE A C 1
ATOM 1826 O O . PHE A 1 232 ? -17.021 -14.949 26.151 1.00 33.88 232 PHE A O 1
ATOM 1833 N N . ILE A 1 233 ? -18.734 -15.979 25.151 1.00 27.77 233 ILE A N 1
ATOM 1834 C CA . ILE A 1 233 ? -19.540 -16.278 26.338 1.00 27.77 233 ILE A CA 1
ATOM 1835 C C . ILE A 1 233 ? -20.185 -17.628 26.062 1.00 27.77 233 ILE A C 1
ATOM 1837 O O . ILE A 1 233 ? -20.898 -17.801 25.078 1.00 27.77 233 ILE A O 1
ATOM 1841 N N . GLN A 1 234 ? -19.846 -18.557 26.949 1.00 35.19 234 GLN A N 1
ATOM 1842 C CA . GLN A 1 234 ? -20.652 -19.670 27.433 1.00 35.19 234 GLN A CA 1
ATOM 1843 C C . GLN A 1 234 ? -22.061 -19.782 26.825 1.00 35.19 234 GLN A C 1
ATOM 1845 O O . GLN A 1 234 ? -22.947 -18.990 27.148 1.00 35.19 234 GLN A O 1
ATOM 1850 N N . ARG A 1 235 ? -22.269 -20.839 26.040 1.00 33.41 235 ARG A N 1
ATOM 1851 C CA . ARG A 1 235 ? -23.270 -21.891 26.268 1.00 33.41 235 ARG A CA 1
ATOM 1852 C C . ARG A 1 235 ? -22.912 -23.104 25.424 1.00 33.41 235 ARG A C 1
ATOM 1854 O O . ARG A 1 235 ? -22.569 -22.899 24.241 1.00 33.41 235 ARG A O 1
#

pLDDT: mean 70.32, std 20.54, range [26.38, 94.69]

Sequence (235 aa):
MFIRRPLSLLSRFNKIKLIQSIPALSSTTSIYDQNPSLIAYKKIIDIYDFYLNTKIEIENGLPVPSTATSLIHGRTIMDIGTVVKFEIKSGLRKRSGGKLCQCDVVTDVNIAFTEGKHVKRPDVAFFFTREKNLDVDSVTTRIPHCVINVTSPGNASKDLITNLDIYLPGVNDYIVVDVREGAQKIIHYTQHKDRKHMYDKRSTLQLTCGCNLAVCAADIECDDKSCLVHHFIQR

Secondary structure (DSSP, 8-state):
------------------------------GGGG-HHHHHHHHHHHIIIIIS---EEEETTEEEEPPPPPHHHHHHHHHHHHHHHHHHHTT----TT-PPP-EEEESS--EEEGGGTEEE--SEEEEETTSS----SS-B-PPPSEEEEEPPTTTHHIIIIIHHHHHTTT-SEEEEEE-GGG--EEEEEETTTTEEEEE-SEEEEE-TTS-EEEEE-TTS---STTTS-------

InterPro domains:
  IPR008538 Putative restriction endonuclease [PF05685] (99-187)
  IPR008538 Putative restriction endonuclease [cd06260] (54-190)
  IPR011335 Restriction endonuclease type II-like [SSF52980] (49-207)
  IPR012296 Nuclease, putative, TT1808 [G3DSA:3.90.1570.10] (37-218)

Mean predicted aligned error: 13.32 Å

Foldseek 3Di:
DDDDDDDDDDPDDDDDPDDPDPPPPPPPVDPVVPDVLQVVVQVVQCCCVPVVVWGWKAAQSDTDTDDDADPLQVQQLVLQVVLVVVCLVVLPDADVVHDRQQKDKDAQAWEAFPNNSITDGARIFIAGNVDPDPPDPGHHPDQGQEGEHEADPPGNCCLVPVVCVGRLVRYQWYWYFYPPPVFTKIWIDGNPPNDTDIDGQWDWDQGPSRDTGTRHR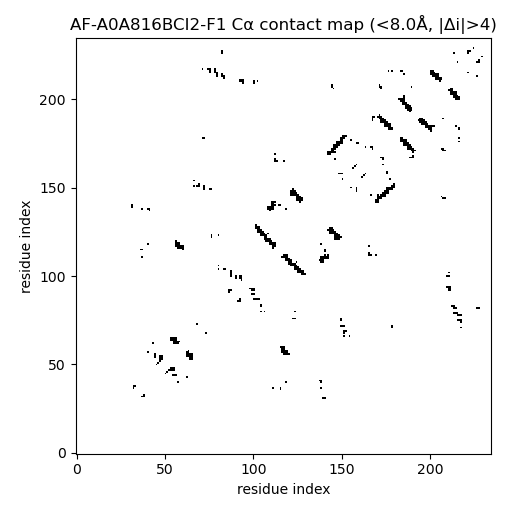PPDPPPDPPRDDDDPDDD